Protein AF-A0A812RUF0-F1 (afdb_monomer_lite)

Foldseek 3Di:
DADDLDQDDPVVDQAEDEAEDHDDDPDDDDPPCPPVVLRSLVCLLVNLQSHPAYEYEFEFDQDPPDRDTTGPVLLLQALSSLLSLLSCCLHPHNWYKYHHDPPDIDIDGDPPPDSPDASLRHDDPDNCSLAVCQVVSQVSLLVSLVVCVVVVVLVVNLVSLVCVCVRNPNYPHDRDACSPPDLDPDPDPPVVSVVSRNCRSSVHDDDVDDDPND

Radius of gyration: 19.98 Å; chains: 1; bounding box: 56×39×52 Å

Secondary structure (DSSP, 8-state):
-----PPP-GGG-SSEEEEE-PPPP-----TT-HHHHHHHHHHHHHHHHH-SEEEEE---EE-SSSS-EE-HHHHHHBHHHHHHHHHHHHSS---EEEEEETTEEEEE--TT----S-GGGSB-SSTTHHHHHHHHHHHHHHHHHHHHHHHT-HHHHHHHHHHHHHHTTTSS-PPP--SS-------S-HHHHHHHHHHHHTT--STT---TT-

Organism: Symbiodinium pilosum (NCBI:txid2952)

Structure (mmCIF, N/CA/C/O backbone):
data_AF-A0A812RUF0-F1
#
_entry.id   AF-A0A812RUF0-F1
#
loop_
_atom_site.group_PDB
_atom_site.id
_atom_site.type_symbol
_atom_site.label_atom_id
_atom_site.label_alt_id
_atom_site.label_comp_id
_atom_site.label_asym_id
_atom_site.label_entity_id
_atom_site.label_seq_id
_atom_site.pdbx_PDB_ins_code
_atom_site.Cartn_x
_atom_site.Cartn_y
_atom_site.Cartn_z
_atom_site.occupancy
_atom_site.B_iso_or_equiv
_atom_site.auth_seq_id
_atom_site.auth_comp_id
_atom_site.auth_asym_id
_atom_site.auth_atom_id
_atom_site.pdbx_PDB_model_num
ATOM 1 N N . VAL A 1 1 ? 19.828 -4.039 -19.388 1.00 34.59 1 VAL A N 1
ATOM 2 C CA . VAL A 1 1 ? 20.165 -5.202 -18.532 1.00 34.59 1 VAL A CA 1
ATOM 3 C C . VAL A 1 1 ? 19.010 -6.178 -18.639 1.00 34.59 1 VAL A C 1
ATOM 5 O O . VAL A 1 1 ? 17.878 -5.745 -18.466 1.00 34.59 1 VAL A O 1
ATOM 8 N N . ARG A 1 2 ? 19.277 -7.424 -19.043 1.00 33.88 2 ARG A N 1
ATOM 9 C CA . ARG A 1 2 ? 18.276 -8.499 -19.072 1.00 33.88 2 ARG A CA 1
ATOM 10 C C . ARG A 1 2 ? 17.902 -8.824 -17.637 1.00 33.88 2 ARG A C 1
ATOM 12 O O . ARG A 1 2 ? 18.801 -8.951 -16.810 1.00 33.88 2 ARG A O 1
ATOM 19 N N . GLY A 1 3 ? 16.616 -8.908 -17.354 1.00 40.31 3 GLY A N 1
ATOM 20 C CA . GLY A 1 3 ? 16.160 -9.279 -16.036 1.00 40.31 3 GLY A CA 1
ATOM 21 C C . GLY A 1 3 ? 15.320 -10.549 -16.112 1.00 40.31 3 GLY A C 1
ATOM 22 O O . GLY A 1 3 ? 14.312 -10.569 -16.814 1.00 40.31 3 GLY A O 1
ATOM 23 N N . ASP A 1 4 ? 15.745 -11.572 -15.376 1.00 45.56 4 ASP A N 1
ATOM 24 C CA . ASP A 1 4 ? 14.997 -12.809 -15.174 1.00 45.56 4 ASP A CA 1
ATOM 25 C C . ASP A 1 4 ? 14.142 -12.716 -13.904 1.00 45.56 4 ASP A C 1
ATOM 27 O O . ASP A 1 4 ? 14.562 -12.143 -12.901 1.00 45.56 4 ASP A O 1
ATOM 31 N N . LEU A 1 5 ? 12.954 -13.317 -13.917 1.00 48.06 5 LEU A N 1
ATOM 32 C CA . LEU A 1 5 ? 12.077 -13.405 -12.750 1.00 48.06 5 LEU A CA 1
ATOM 33 C C . LEU A 1 5 ? 12.720 -14.331 -11.697 1.00 48.06 5 LEU A C 1
ATOM 35 O O . LEU A 1 5 ? 12.649 -15.555 -11.801 1.00 48.06 5 LEU A O 1
ATOM 39 N N . VAL A 1 6 ? 13.399 -13.749 -10.701 1.00 52.75 6 VAL A N 1
ATOM 40 C CA . VAL A 1 6 ? 14.140 -14.499 -9.671 1.00 52.75 6 VAL A CA 1
ATOM 41 C C . VAL A 1 6 ? 13.272 -14.728 -8.433 1.00 52.75 6 VAL A C 1
ATOM 43 O O . VAL A 1 6 ? 12.758 -13.782 -7.840 1.00 52.75 6 VAL A O 1
ATOM 46 N N . ILE A 1 7 ? 13.166 -15.986 -8.000 1.00 58.16 7 ILE A N 1
ATOM 47 C CA . ILE A 1 7 ? 12.567 -16.347 -6.709 1.00 58.16 7 ILE A CA 1
ATOM 48 C C . ILE A 1 7 ? 13.513 -15.903 -5.587 1.00 58.16 7 ILE A C 1
ATOM 50 O O . ILE A 1 7 ? 14.707 -16.218 -5.607 1.00 58.16 7 ILE A O 1
ATOM 54 N N . PHE A 1 8 ? 12.979 -15.179 -4.603 1.00 57.53 8 PHE A N 1
ATOM 55 C CA . PHE A 1 8 ? 13.749 -14.769 -3.434 1.00 57.53 8 PHE A CA 1
ATOM 56 C C . PHE A 1 8 ? 14.230 -15.973 -2.616 1.00 57.53 8 PHE A C 1
ATOM 58 O O . PHE A 1 8 ? 13.469 -16.902 -2.349 1.00 57.53 8 PHE A O 1
ATOM 65 N N . ASP A 1 9 ? 15.489 -15.909 -2.188 1.00 61.47 9 ASP A N 1
ATOM 66 C CA . ASP A 1 9 ? 16.158 -16.911 -1.366 1.00 61.47 9 ASP A CA 1
ATOM 67 C C . ASP A 1 9 ? 16.771 -16.216 -0.144 1.00 61.47 9 ASP A C 1
ATOM 69 O O . ASP A 1 9 ? 17.582 -15.295 -0.284 1.00 61.47 9 ASP A O 1
ATOM 73 N N . ILE A 1 10 ? 16.351 -16.647 1.047 1.00 59.03 10 ILE A N 1
ATOM 74 C CA . ILE A 1 10 ? 16.727 -16.046 2.330 1.00 59.03 10 ILE A CA 1
ATOM 75 C C . ILE A 1 10 ? 18.223 -16.202 2.638 1.00 59.03 10 ILE A C 1
ATOM 77 O O . ILE A 1 10 ? 18.783 -15.398 3.386 1.00 59.03 10 ILE A O 1
ATOM 81 N N . ASP A 1 11 ? 18.891 -17.173 2.010 1.00 61.22 11 ASP A N 1
ATOM 82 C CA . ASP A 1 11 ? 20.308 -17.461 2.236 1.00 61.22 11 ASP A CA 1
ATOM 83 C C . ASP A 1 11 ? 21.242 -16.463 1.522 1.00 61.22 11 ASP A C 1
ATOM 85 O O . ASP A 1 11 ? 22.444 -16.420 1.790 1.00 61.22 11 ASP A O 1
ATOM 89 N N . LYS A 1 12 ? 20.706 -15.597 0.646 1.00 56.34 12 LYS A N 1
ATOM 90 C CA . LYS A 1 12 ? 21.488 -14.623 -0.146 1.00 56.34 12 LYS A CA 1
ATOM 91 C C . LYS A 1 12 ? 21.758 -13.289 0.564 1.00 56.34 12 LYS A C 1
ATOM 93 O O . LYS A 1 12 ? 22.399 -12.408 -0.009 1.00 56.34 12 LYS A O 1
ATOM 98 N N . GLY A 1 13 ? 21.337 -13.154 1.823 1.00 53.22 13 GLY A N 1
ATOM 99 C CA . GLY A 1 13 ? 21.545 -11.959 2.641 1.00 53.22 13 GLY A CA 1
ATOM 100 C C . GLY A 1 13 ? 20.466 -10.887 2.443 1.00 53.22 13 GLY A C 1
ATOM 101 O O . GLY A 1 13 ? 19.966 -10.652 1.350 1.00 53.22 13 GLY A O 1
ATOM 102 N N . ASN A 1 14 ? 20.115 -10.199 3.532 1.00 63.28 14 ASN A N 1
ATOM 103 C CA . ASN A 1 14 ? 18.918 -9.347 3.621 1.00 63.28 14 ASN A CA 1
ATOM 104 C C . ASN A 1 14 ? 19.206 -7.839 3.490 1.00 63.28 14 ASN A C 1
ATOM 106 O O . ASN A 1 14 ? 18.400 -7.002 3.895 1.00 63.28 14 ASN A O 1
ATOM 110 N N . ALA A 1 15 ? 20.391 -7.445 3.022 1.00 64.62 15 ALA A N 1
ATOM 111 C CA . ALA A 1 15 ? 20.808 -6.047 3.127 1.00 64.62 15 ALA A CA 1
ATOM 112 C C . ALA A 1 15 ? 20.061 -5.125 2.147 1.00 64.62 15 ALA A C 1
ATOM 114 O O . ALA A 1 15 ? 19.628 -4.044 2.544 1.00 64.62 15 ALA A O 1
ATOM 115 N N . LEU A 1 16 ? 19.898 -5.538 0.889 1.00 73.19 16 LEU A N 1
ATOM 116 C CA . LEU A 1 16 ? 19.449 -4.663 -0.191 1.00 73.19 16 LEU A CA 1
ATOM 117 C C . LEU A 1 16 ? 18.559 -5.420 -1.179 1.00 73.19 16 LEU A C 1
ATOM 119 O O . LEU A 1 16 ? 18.974 -6.442 -1.718 1.00 73.19 16 LEU A O 1
ATOM 123 N N . PHE A 1 17 ? 17.380 -4.869 -1.462 1.00 76.44 17 PHE A N 1
ATOM 124 C CA . PHE A 1 17 ? 16.556 -5.270 -2.599 1.00 76.44 17 PHE A CA 1
ATOM 125 C C . PHE A 1 17 ? 16.441 -4.115 -3.598 1.00 76.44 17 PHE A C 1
ATOM 127 O O . PHE A 1 17 ? 16.197 -2.974 -3.196 1.00 76.44 17 PHE A O 1
ATOM 134 N N . VAL A 1 18 ? 16.598 -4.419 -4.891 1.00 76.25 18 VAL A N 1
ATOM 135 C CA . VAL A 1 18 ? 16.500 -3.444 -5.985 1.00 76.25 18 VAL A CA 1
ATOM 136 C C . VAL A 1 18 ? 15.312 -3.786 -6.884 1.00 76.25 18 VAL A C 1
ATOM 138 O O . VAL A 1 18 ? 15.406 -4.662 -7.747 1.00 76.25 18 VAL A O 1
ATOM 141 N N . SER A 1 19 ? 14.207 -3.061 -6.708 1.00 75.81 19 SER A N 1
ATOM 142 C CA . SER A 1 19 ? 13.078 -3.094 -7.638 1.00 75.81 19 SER A CA 1
ATOM 143 C C . SER A 1 19 ? 13.463 -2.372 -8.926 1.00 75.81 19 SER A C 1
ATOM 145 O O . SER A 1 19 ? 14.012 -1.268 -8.894 1.00 75.81 19 SER A O 1
ATOM 147 N N . HIS A 1 20 ? 13.187 -2.995 -10.065 1.00 72.50 20 HIS A N 1
ATOM 148 C CA . HIS A 1 20 ? 13.468 -2.439 -11.380 1.00 72.50 20 HIS A CA 1
ATOM 149 C C . HIS A 1 20 ? 12.377 -2.831 -12.375 1.00 72.50 20 HIS A C 1
ATOM 151 O O . HIS A 1 20 ? 11.658 -3.818 -12.208 1.00 72.50 20 HIS A O 1
ATOM 157 N N . GLN A 1 21 ? 12.239 -2.037 -13.435 1.00 62.25 21 GLN A N 1
ATOM 158 C CA . GLN A 1 21 ? 11.310 -2.341 -14.512 1.00 62.25 21 GLN A CA 1
ATOM 159 C C . GLN A 1 21 ? 11.904 -3.423 -15.426 1.00 62.25 21 GLN A C 1
ATOM 161 O O . GLN A 1 21 ? 12.827 -3.165 -16.193 1.00 62.25 21 GLN A O 1
ATOM 166 N N . TRP A 1 22 ? 11.352 -4.636 -15.355 1.00 60.81 22 TRP A N 1
ATOM 167 C CA . TRP A 1 22 ? 11.656 -5.717 -16.297 1.00 60.81 22 TRP A CA 1
ATOM 168 C C . TRP A 1 22 ? 11.246 -5.320 -17.722 1.00 60.81 22 TRP A C 1
ATOM 170 O O . TRP A 1 22 ? 10.084 -4.960 -17.933 1.00 60.81 22 TRP A O 1
ATOM 180 N N . MET A 1 23 ? 12.185 -5.389 -18.669 1.00 51.12 23 MET A N 1
ATOM 181 C CA . MET A 1 23 ? 11.927 -5.270 -20.108 1.00 51.12 23 MET A CA 1
ATOM 182 C C . MET A 1 23 ? 11.536 -6.650 -20.641 1.00 51.12 23 MET A C 1
ATOM 184 O O . MET A 1 23 ? 12.254 -7.618 -20.396 1.00 51.12 23 MET A O 1
ATOM 188 N N . HIS A 1 24 ? 10.411 -6.761 -21.347 1.00 49.53 24 HIS A N 1
ATOM 189 C CA . HIS A 1 24 ? 10.058 -8.013 -22.012 1.00 49.53 24 HIS A CA 1
ATOM 190 C C . HIS A 1 24 ? 10.995 -8.241 -23.207 1.00 49.53 24 HIS A C 1
ATOM 192 O O . HIS A 1 24 ? 10.968 -7.471 -24.161 1.00 49.53 24 HIS A O 1
ATOM 198 N N . ASP A 1 25 ? 11.763 -9.332 -23.196 1.00 39.84 25 ASP A N 1
ATOM 199 C CA . ASP A 1 25 ? 12.187 -9.968 -24.444 1.00 39.84 25 ASP A CA 1
ATOM 200 C C . ASP A 1 25 ? 11.025 -10.865 -24.891 1.00 39.84 25 ASP A C 1
ATOM 202 O O . ASP A 1 25 ? 10.651 -11.804 -24.190 1.00 39.84 25 ASP A O 1
ATOM 206 N N . ALA A 1 26 ? 10.452 -10.597 -26.065 1.00 36.91 26 ALA A N 1
ATOM 207 C CA . ALA A 1 26 ? 9.438 -11.435 -26.712 1.00 36.91 26 ALA A CA 1
ATOM 208 C C . ALA A 1 26 ? 10.029 -12.765 -27.233 1.00 36.91 26 ALA A C 1
ATOM 210 O O . ALA A 1 26 ? 9.864 -13.129 -28.397 1.00 36.91 26 ALA A O 1
ATOM 211 N N . ARG A 1 27 ? 10.764 -13.495 -26.389 1.00 39.34 27 ARG A N 1
ATOM 212 C CA . ARG A 1 27 ? 11.249 -14.846 -26.677 1.00 39.34 27 ARG A CA 1
ATOM 213 C C . ARG A 1 27 ? 10.649 -15.814 -25.674 1.00 39.34 27 ARG A C 1
ATOM 215 O O . ARG A 1 27 ? 11.185 -16.000 -24.592 1.00 39.34 27 ARG A O 1
ATOM 222 N N . THR A 1 28 ? 9.520 -16.386 -26.093 1.00 41.47 28 THR A N 1
ATOM 223 C CA . THR A 1 28 ? 9.115 -17.781 -25.855 1.00 41.47 28 THR A CA 1
ATOM 224 C C . THR A 1 28 ? 9.681 -18.390 -24.573 1.00 41.47 28 THR A C 1
ATOM 226 O O . THR A 1 28 ? 10.651 -19.148 -24.621 1.00 41.47 28 THR A O 1
ATOM 229 N N . MET A 1 29 ? 9.066 -18.074 -23.436 1.00 43.38 29 MET A N 1
ATOM 230 C CA . MET A 1 29 ? 9.002 -19.058 -22.366 1.00 43.38 29 MET A CA 1
ATOM 231 C C . MET A 1 29 ? 7.740 -19.872 -22.601 1.00 43.38 29 MET A C 1
ATOM 233 O O . MET A 1 29 ? 6.651 -19.326 -22.761 1.00 43.38 29 MET A O 1
ATOM 237 N N . ASP A 1 30 ? 7.970 -21.165 -22.776 1.00 44.09 30 ASP A N 1
ATOM 238 C CA . ASP A 1 30 ? 6.978 -22.201 -23.000 1.00 44.09 30 ASP A CA 1
ATOM 239 C C . ASP A 1 30 ? 5.869 -22.116 -21.938 1.00 44.09 30 ASP A C 1
ATOM 241 O O . ASP A 1 30 ? 6.147 -21.819 -20.774 1.00 44.09 30 ASP A O 1
ATOM 245 N N . ASP A 1 31 ? 4.630 -22.392 -22.337 1.00 45.09 31 ASP A N 1
ATOM 246 C CA . ASP A 1 31 ? 3.357 -22.187 -21.614 1.00 45.09 31 ASP A CA 1
ATOM 247 C C . ASP A 1 31 ? 3.181 -23.120 -20.381 1.00 45.09 31 ASP A C 1
ATOM 249 O O . ASP A 1 31 ? 2.080 -23.484 -19.977 1.00 45.09 31 ASP A O 1
ATOM 253 N N . SER A 1 32 ? 4.294 -23.548 -19.776 1.00 47.25 32 SER A N 1
ATOM 254 C CA . SER A 1 32 ? 4.381 -24.407 -18.587 1.00 47.25 32 SER A CA 1
ATOM 255 C C . SER A 1 32 ? 4.497 -23.632 -17.261 1.00 47.25 32 SER A C 1
ATOM 257 O O . SER A 1 32 ? 4.452 -24.234 -16.186 1.00 47.25 32 SER A O 1
ATOM 259 N N . ASP A 1 33 ? 4.617 -22.300 -17.311 1.00 56.88 33 ASP A N 1
ATOM 260 C CA . ASP A 1 33 ? 5.251 -21.518 -16.238 1.00 56.88 33 ASP A CA 1
ATOM 261 C C . ASP A 1 33 ? 4.310 -20.684 -15.342 1.00 56.88 33 ASP A C 1
ATOM 263 O O . ASP A 1 33 ? 4.742 -19.808 -14.589 1.00 56.88 33 ASP A O 1
ATOM 267 N N . GLY A 1 34 ? 3.003 -20.975 -15.345 1.00 61.12 34 GLY A N 1
ATOM 268 C CA . GLY A 1 34 ? 2.055 -20.320 -14.427 1.00 61.12 34 GLY A CA 1
ATOM 269 C C . GLY A 1 34 ? 2.457 -20.479 -12.950 1.00 61.12 34 GLY A C 1
ATOM 270 O O . GLY A 1 34 ? 2.305 -19.561 -12.146 1.00 61.12 34 GLY A O 1
ATOM 271 N N . THR A 1 35 ? 3.072 -21.616 -12.607 1.00 69.62 35 THR A N 1
ATOM 272 C CA . THR A 1 35 ? 3.530 -21.907 -11.240 1.00 69.62 35 THR A CA 1
ATOM 273 C C . THR A 1 35 ? 4.730 -21.068 -10.790 1.00 69.62 35 THR A C 1
ATOM 275 O O . THR A 1 35 ? 4.819 -20.738 -9.605 1.00 69.62 35 THR A O 1
ATOM 278 N N . GLN A 1 36 ? 5.650 -20.692 -11.686 1.00 73.56 36 GLN A N 1
ATOM 279 C CA . GLN A 1 36 ? 6.793 -19.845 -11.329 1.00 73.56 36 GLN A CA 1
ATOM 280 C C . GLN A 1 36 ? 6.362 -18.391 -11.171 1.00 73.56 36 GLN A C 1
ATOM 282 O O . GLN A 1 36 ? 6.756 -17.747 -10.199 1.00 73.56 36 GLN A O 1
ATOM 287 N N . GLN A 1 37 ? 5.500 -17.890 -12.059 1.00 75.56 37 GLN A N 1
ATOM 288 C CA . GLN A 1 37 ? 4.923 -16.554 -11.921 1.00 75.56 37 GLN A CA 1
ATOM 289 C C . GLN A 1 37 ? 4.152 -16.415 -10.601 1.00 75.56 37 GLN A C 1
ATOM 291 O O . GLN A 1 37 ? 4.374 -15.455 -9.859 1.00 75.56 37 GLN A O 1
ATOM 296 N N . ASP A 1 38 ? 3.333 -17.408 -10.247 1.00 79.62 38 ASP A N 1
ATOM 297 C CA . ASP A 1 38 ? 2.616 -17.449 -8.968 1.00 79.62 38 ASP A CA 1
ATOM 298 C C . ASP A 1 38 ? 3.567 -17.438 -7.771 1.00 79.62 38 ASP A C 1
ATOM 300 O O . ASP A 1 38 ? 3.371 -16.679 -6.817 1.00 79.62 38 ASP A O 1
ATOM 304 N N . ARG A 1 39 ? 4.640 -18.235 -7.831 1.00 80.38 39 ARG A N 1
ATOM 305 C CA . ARG A 1 39 ? 5.681 -18.244 -6.797 1.00 80.38 39 ARG A CA 1
ATOM 306 C C . ARG A 1 39 ? 6.312 -16.871 -6.638 1.00 80.38 39 ARG A C 1
ATOM 308 O O . ARG A 1 39 ? 6.420 -16.385 -5.514 1.00 80.38 39 ARG A O 1
ATOM 315 N N . CYS A 1 40 ? 6.657 -16.213 -7.734 1.00 81.38 40 CYS A N 1
ATOM 316 C CA . CYS A 1 40 ? 7.264 -14.895 -7.681 1.00 81.38 40 CYS A CA 1
ATOM 317 C C . CYS A 1 40 ? 6.311 -13.838 -7.113 1.00 81.38 40 CYS A C 1
ATOM 319 O O . CYS A 1 40 ? 6.713 -13.093 -6.219 1.00 81.38 40 CYS A O 1
ATOM 321 N N . ILE A 1 41 ? 5.038 -13.837 -7.523 1.00 83.81 41 ILE A N 1
ATOM 322 C CA . ILE A 1 41 ? 3.999 -12.959 -6.958 1.00 83.81 41 ILE A CA 1
ATOM 323 C C . ILE A 1 41 ? 3.836 -13.201 -5.453 1.00 83.81 41 ILE A C 1
ATOM 325 O O . ILE A 1 41 ? 3.834 -12.258 -4.661 1.00 83.81 41 ILE A O 1
ATOM 329 N N . SER A 1 42 ? 3.748 -14.465 -5.038 1.00 84.62 42 SER A N 1
ATOM 330 C CA . SER A 1 42 ? 3.603 -14.828 -3.624 1.00 84.62 42 SER A CA 1
ATOM 331 C C . SER A 1 42 ? 4.840 -14.489 -2.782 1.00 84.62 42 SER A C 1
ATOM 333 O O . SER A 1 42 ? 4.725 -14.299 -1.573 1.00 84.62 42 SER A O 1
ATOM 335 N N . SER A 1 43 ? 6.013 -14.363 -3.412 1.00 87.44 43 SER A N 1
ATOM 336 C CA . SER A 1 43 ? 7.271 -14.019 -2.744 1.00 87.44 43 SER A CA 1
ATOM 337 C C . SER A 1 43 ? 7.470 -12.517 -2.518 1.00 87.44 43 SER A C 1
ATOM 339 O O . SER A 1 43 ? 8.337 -12.157 -1.720 1.00 87.44 43 SER A O 1
ATOM 341 N N . ILE A 1 44 ? 6.656 -11.648 -3.147 1.00 89.81 44 ILE A N 1
ATOM 342 C CA . ILE A 1 44 ? 6.765 -10.180 -3.023 1.00 89.81 44 ILE A CA 1
ATOM 343 C C . ILE A 1 44 ? 6.829 -9.724 -1.560 1.00 89.81 44 ILE A C 1
ATOM 345 O O . ILE A 1 44 ? 7.772 -9.015 -1.199 1.00 89.81 44 ILE A O 1
ATOM 349 N N . PRO A 1 45 ? 5.904 -10.147 -0.675 1.00 90.75 45 PRO A N 1
ATOM 350 C CA . PRO A 1 45 ? 5.969 -9.755 0.725 1.00 90.75 45 PRO A CA 1
ATOM 351 C C . PRO A 1 45 ? 7.273 -10.167 1.408 1.00 90.75 45 PRO A C 1
ATOM 353 O O . PRO A 1 45 ? 7.844 -9.386 2.163 1.00 90.75 45 PRO A O 1
ATOM 356 N N . ALA A 1 46 ? 7.758 -11.379 1.124 1.00 88.06 46 ALA A N 1
ATOM 357 C CA . ALA A 1 46 ? 8.910 -11.947 1.807 1.00 88.06 46 ALA A CA 1
ATOM 358 C C . ALA A 1 46 ? 10.170 -11.109 1.575 1.00 88.06 46 ALA A C 1
ATOM 360 O O . ALA A 1 46 ? 10.809 -10.712 2.543 1.00 88.06 46 ALA A O 1
ATOM 361 N N . TYR A 1 47 ? 10.509 -10.784 0.325 1.00 86.19 47 TYR A N 1
ATOM 362 C CA . TYR A 1 47 ? 11.757 -10.066 0.049 1.00 86.19 47 TYR A CA 1
ATOM 363 C C . TYR A 1 47 ? 11.702 -8.574 0.383 1.00 86.19 47 TYR A C 1
ATOM 365 O O . TYR A 1 47 ? 12.722 -7.987 0.745 1.00 86.19 47 TYR A O 1
ATOM 373 N N . VAL A 1 48 ? 10.533 -7.934 0.271 1.00 89.75 48 VAL A N 1
ATOM 374 C CA . VAL A 1 48 ? 10.408 -6.506 0.602 1.00 89.75 48 VAL A CA 1
ATOM 375 C C . VAL A 1 48 ? 10.435 -6.288 2.114 1.00 89.75 48 VAL A C 1
ATOM 377 O O . VAL A 1 48 ? 11.007 -5.303 2.584 1.00 89.75 48 VAL A O 1
ATOM 380 N N . GLU A 1 49 ? 9.828 -7.186 2.892 1.00 87.31 49 GLU A N 1
ATOM 381 C CA . GLU A 1 49 ? 9.813 -7.061 4.351 1.00 87.31 49 GLU A CA 1
ATOM 382 C C . GLU A 1 49 ? 11.139 -7.457 5.000 1.00 87.31 49 GLU A C 1
ATOM 384 O O . GLU A 1 49 ? 11.495 -6.890 6.035 1.00 87.31 49 GLU A O 1
ATOM 389 N N . THR A 1 50 ? 11.870 -8.422 4.432 1.00 85.88 50 THR A N 1
ATOM 390 C CA . THR A 1 50 ? 13.160 -8.844 4.995 1.00 85.88 50 THR A CA 1
ATOM 391 C C . THR A 1 50 ? 14.285 -7.882 4.650 1.00 85.88 50 THR A C 1
ATOM 393 O O . THR A 1 50 ? 15.262 -7.814 5.400 1.00 85.88 50 THR A O 1
ATOM 396 N N . CYS A 1 51 ? 14.177 -7.127 3.551 1.00 86.38 51 CYS A N 1
ATOM 397 C CA . CYS A 1 51 ? 15.255 -6.246 3.138 1.00 86.38 51 CYS A CA 1
ATOM 398 C C . CYS A 1 51 ? 15.423 -5.055 4.094 1.00 86.38 51 CYS A C 1
ATOM 400 O O . CYS A 1 51 ? 14.473 -4.370 4.491 1.00 86.38 51 CYS A O 1
ATOM 402 N N . ARG A 1 52 ? 16.674 -4.756 4.453 1.00 86.19 52 ARG A N 1
ATOM 403 C CA . ARG A 1 52 ? 16.990 -3.560 5.244 1.00 86.19 52 ARG A CA 1
ATOM 404 C C . ARG A 1 52 ? 16.757 -2.297 4.418 1.00 86.19 52 ARG A C 1
ATOM 406 O O . ARG A 1 52 ? 16.101 -1.365 4.889 1.00 86.19 52 ARG A O 1
ATOM 413 N N . PHE A 1 53 ? 17.253 -2.294 3.184 1.00 86.75 53 PHE A N 1
ATOM 414 C CA . PHE A 1 53 ? 17.069 -1.216 2.221 1.00 86.75 53 PHE A CA 1
ATOM 415 C C . PHE A 1 53 ? 16.231 -1.701 1.036 1.00 86.75 53 PHE A C 1
ATOM 417 O O . PHE A 1 53 ? 16.633 -2.620 0.322 1.00 86.75 53 PHE A O 1
ATOM 424 N N . PHE A 1 54 ? 15.089 -1.048 0.818 1.00 90.81 54 PHE A N 1
ATOM 425 C CA . PHE A 1 54 ? 14.311 -1.169 -0.413 1.00 90.81 54 PHE A CA 1
ATOM 426 C C . PHE A 1 54 ? 14.699 -0.016 -1.337 1.00 90.81 54 PHE A C 1
ATOM 428 O O . PHE A 1 54 ? 14.600 1.150 -0.944 1.00 90.81 54 PHE A O 1
ATOM 435 N N . VAL A 1 55 ? 15.168 -0.336 -2.540 1.00 90.44 55 VAL A N 1
ATOM 436 C CA . VAL A 1 55 ? 15.583 0.649 -3.541 1.00 90.44 55 VAL A CA 1
ATOM 437 C C . VAL A 1 55 ? 14.790 0.420 -4.817 1.00 90.44 55 VAL A C 1
ATOM 439 O O . VAL A 1 55 ? 14.830 -0.671 -5.374 1.00 90.44 55 VAL A O 1
ATOM 442 N N . ALA A 1 56 ? 14.095 1.441 -5.309 1.00 90.00 56 ALA A N 1
ATOM 443 C CA . ALA A 1 56 ? 13.528 1.425 -6.649 1.00 90.00 56 ALA A CA 1
ATOM 444 C C . ALA A 1 56 ? 14.509 2.109 -7.603 1.00 90.00 56 ALA A C 1
ATOM 446 O O . ALA A 1 56 ? 14.719 3.323 -7.540 1.00 90.00 56 ALA A O 1
ATOM 447 N N . LEU A 1 57 ? 15.122 1.330 -8.488 1.00 89.19 57 LEU A N 1
ATOM 448 C CA . LEU A 1 57 ? 16.026 1.831 -9.513 1.00 89.19 57 LEU A CA 1
ATOM 449 C C . LEU A 1 57 ? 15.217 2.144 -10.772 1.00 89.19 57 LEU A C 1
ATOM 451 O O . LEU A 1 57 ? 14.887 1.254 -11.556 1.00 89.19 57 LEU A O 1
ATOM 455 N N . CYS A 1 58 ? 14.899 3.424 -10.950 1.00 87.75 58 CYS A N 1
ATOM 456 C CA . CYS A 1 58 ? 14.011 3.912 -12.002 1.00 87.75 58 CYS A CA 1
ATOM 457 C C . CYS A 1 58 ? 14.650 5.031 -12.847 1.00 87.75 58 CYS A C 1
ATOM 459 O O . CYS A 1 58 ? 14.069 6.119 -12.952 1.00 87.75 58 CYS A O 1
ATOM 461 N N . PRO A 1 59 ? 15.842 4.811 -13.434 1.00 84.56 59 PRO A N 1
ATOM 462 C CA . PRO A 1 59 ? 16.446 5.785 -14.326 1.00 84.56 59 PRO A CA 1
ATOM 463 C C . PRO A 1 59 ? 15.581 6.047 -15.560 1.00 84.56 59 PRO A C 1
ATOM 465 O O . PRO A 1 59 ? 14.891 5.147 -16.037 1.00 84.56 59 PRO A O 1
ATOM 468 N N . ALA A 1 60 ? 15.655 7.273 -16.086 1.00 86.50 60 ALA A N 1
ATOM 469 C CA . ALA A 1 60 ? 15.095 7.597 -17.392 1.00 86.50 60 ALA A CA 1
ATOM 470 C C . ALA A 1 60 ? 15.902 6.879 -18.490 1.00 86.50 60 ALA A C 1
ATOM 472 O O . ALA A 1 60 ? 17.049 7.251 -18.740 1.00 86.50 60 ALA A O 1
ATOM 473 N N . ILE A 1 61 ? 15.345 5.825 -19.090 1.00 85.56 61 ILE A N 1
ATOM 474 C CA . ILE A 1 61 ? 16.010 5.015 -20.121 1.00 85.56 61 ILE A CA 1
ATOM 475 C C . ILE A 1 61 ? 15.047 4.790 -21.284 1.00 85.56 61 ILE A C 1
ATOM 477 O O . ILE A 1 61 ? 13.925 4.330 -21.078 1.00 85.56 61 ILE A O 1
ATOM 481 N N . ASP A 1 62 ? 15.504 5.056 -22.505 1.00 85.81 62 ASP A N 1
ATOM 482 C CA . ASP A 1 62 ? 14.756 4.724 -23.716 1.00 85.81 62 ASP A CA 1
ATOM 483 C C . ASP A 1 62 ? 14.676 3.209 -23.899 1.00 85.81 62 ASP A C 1
ATOM 485 O O . ASP A 1 62 ? 15.672 2.487 -23.772 1.00 85.81 62 ASP A O 1
ATOM 489 N N . SER A 1 63 ? 13.482 2.708 -24.202 1.00 80.44 63 SER A N 1
ATOM 490 C CA . SER A 1 63 ? 13.328 1.306 -24.550 1.00 80.44 63 SER A CA 1
ATOM 491 C C . SER A 1 63 ? 14.003 1.039 -25.902 1.00 80.44 63 SER A C 1
ATOM 493 O O . SER A 1 63 ? 13.722 1.728 -26.881 1.00 80.44 63 SER A O 1
ATOM 495 N N . PRO A 1 64 ? 14.884 0.029 -26.005 1.00 75.81 64 PRO A N 1
ATOM 496 C CA . PRO A 1 64 ? 15.536 -0.302 -27.270 1.00 75.81 64 PRO A CA 1
ATOM 497 C C . PRO A 1 64 ? 14.573 -0.928 -28.292 1.00 75.81 64 PRO A C 1
ATOM 499 O O . PRO A 1 64 ? 14.911 -1.030 -29.469 1.00 75.81 64 PRO A O 1
ATOM 502 N N . THR A 1 65 ? 13.401 -1.390 -27.846 1.00 75.31 65 THR A N 1
ATOM 503 C CA . THR A 1 65 ? 12.428 -2.145 -28.652 1.00 75.31 65 THR A CA 1
ATOM 504 C C . THR A 1 65 ? 11.055 -1.488 -28.724 1.00 75.31 65 THR A C 1
ATOM 506 O O . THR A 1 65 ? 10.267 -1.826 -29.603 1.00 75.31 65 THR A O 1
ATOM 509 N N . GLU A 1 66 ? 10.745 -0.574 -27.807 1.00 74.38 66 GLU A N 1
ATOM 510 C CA . GLU A 1 66 ? 9.475 0.148 -27.763 1.00 74.38 66 GLU A CA 1
ATOM 511 C C . GLU A 1 66 ? 9.742 1.646 -27.917 1.00 74.38 66 GLU A C 1
ATOM 513 O O . GLU A 1 66 ? 10.731 2.152 -27.403 1.00 74.38 66 GLU A O 1
ATOM 518 N N . ASP A 1 67 ? 8.837 2.383 -28.556 1.00 80.19 67 ASP A N 1
ATOM 519 C CA . ASP A 1 67 ? 8.893 3.852 -28.587 1.00 80.19 67 ASP A CA 1
ATOM 520 C C . ASP A 1 67 ? 8.387 4.434 -27.251 1.00 80.19 67 ASP A C 1
ATOM 522 O O . ASP A 1 67 ? 7.343 5.082 -27.162 1.00 80.19 67 ASP A O 1
ATOM 526 N N . LYS A 1 68 ? 9.059 4.062 -26.154 1.00 82.38 68 LYS A N 1
ATOM 527 C CA . LYS A 1 68 ? 8.698 4.420 -24.778 1.00 82.38 68 LYS A CA 1
ATOM 528 C C . LYS A 1 68 ? 9.934 4.717 -23.943 1.00 82.38 68 LYS A C 1
ATOM 530 O O . LYS A 1 68 ? 10.952 4.041 -24.055 1.00 82.38 68 LYS A O 1
ATOM 535 N N . VAL A 1 69 ? 9.784 5.662 -23.018 1.00 85.62 69 VAL A N 1
ATOM 536 C CA . VAL A 1 69 ? 10.801 6.011 -22.019 1.00 85.62 69 VAL A CA 1
ATOM 537 C C . VAL A 1 69 ? 10.437 5.375 -20.682 1.00 85.62 69 VAL A C 1
ATOM 539 O O . VAL A 1 69 ? 9.404 5.703 -20.091 1.00 85.62 69 VAL A O 1
ATOM 542 N N . PHE A 1 70 ? 11.291 4.488 -20.182 1.00 84.31 70 PHE A N 1
ATOM 543 C CA . PHE A 1 70 ? 11.195 3.975 -18.821 1.00 84.31 70 PHE A CA 1
ATOM 544 C C . PHE A 1 70 ? 11.642 5.045 -17.832 1.00 84.31 70 PHE A C 1
ATOM 546 O O . PHE A 1 70 ? 12.622 5.733 -18.072 1.00 84.31 70 PHE A O 1
ATOM 553 N N . SER A 1 71 ? 10.912 5.224 -16.737 1.00 86.88 71 SER A N 1
ATOM 554 C CA . SER A 1 71 ? 11.158 6.242 -15.715 1.00 86.88 71 SER A CA 1
ATOM 555 C C . SER A 1 71 ? 10.504 5.844 -14.389 1.00 86.88 71 SER A C 1
ATOM 557 O O . SER A 1 71 ? 9.754 4.869 -14.316 1.00 86.88 71 SER A O 1
ATOM 559 N N . ALA A 1 72 ? 10.701 6.648 -13.340 1.00 87.38 72 ALA A N 1
ATOM 560 C CA . ALA A 1 72 ? 9.952 6.511 -12.086 1.00 87.38 72 ALA A CA 1
ATOM 561 C C . ALA A 1 72 ? 8.428 6.448 -12.304 1.00 87.38 72 ALA A C 1
ATOM 563 O O . ALA A 1 72 ? 7.744 5.700 -11.609 1.00 87.38 72 ALA A O 1
ATOM 564 N N . ARG A 1 73 ? 7.908 7.170 -13.308 1.00 87.31 73 ARG A N 1
ATOM 565 C CA . ARG A 1 73 ? 6.485 7.156 -13.665 1.00 87.31 73 ARG A CA 1
ATOM 566 C C . ARG A 1 73 ? 6.047 5.812 -14.245 1.00 87.31 73 ARG A C 1
ATOM 568 O O . ARG A 1 73 ? 5.032 5.272 -13.823 1.00 87.31 73 ARG A O 1
ATOM 575 N N . THR A 1 74 ? 6.783 5.259 -15.207 1.00 87.12 74 THR A N 1
ATOM 576 C CA . THR A 1 74 ? 6.400 3.969 -15.811 1.00 87.12 74 THR A CA 1
ATOM 577 C C . THR A 1 74 ? 6.551 2.823 -14.820 1.00 87.12 74 THR A C 1
ATOM 579 O O . THR A 1 74 ? 5.733 1.909 -14.825 1.00 87.12 74 THR A O 1
ATOM 582 N N . TRP A 1 75 ? 7.542 2.892 -13.927 1.00 89.56 75 TRP A N 1
ATOM 583 C CA . TRP A 1 75 ? 7.668 1.963 -12.808 1.00 89.56 75 TRP A CA 1
ATOM 584 C C . TRP A 1 75 ? 6.462 2.058 -11.865 1.00 89.56 75 TRP A C 1
ATOM 586 O O . TRP A 1 75 ? 5.825 1.043 -11.581 1.00 89.56 75 TRP A O 1
ATOM 596 N N . SER A 1 76 ? 6.073 3.271 -11.447 1.00 88.62 76 SER A N 1
ATOM 597 C CA . SER A 1 76 ? 4.961 3.468 -10.508 1.00 88.62 76 SER A CA 1
ATOM 598 C C . SER A 1 76 ? 3.593 3.114 -11.096 1.00 88.62 76 SER A C 1
ATOM 600 O O . SER A 1 76 ? 2.635 2.939 -10.346 1.00 88.62 76 SER A O 1
ATOM 602 N N . CYS A 1 77 ? 3.462 2.983 -12.417 1.00 89.00 77 CYS A N 1
ATOM 603 C CA . CYS A 1 77 ? 2.242 2.514 -13.077 1.00 89.00 77 CYS A CA 1
ATOM 604 C C . CYS A 1 77 ? 2.053 0.991 -12.999 1.00 89.00 77 CYS A C 1
ATOM 606 O O . CYS A 1 77 ? 0.915 0.533 -13.049 1.00 89.00 77 CYS A O 1
ATOM 608 N N . ARG A 1 78 ? 3.111 0.191 -12.820 1.00 89.19 78 ARG A N 1
ATOM 609 C CA . ARG A 1 78 ? 3.009 -1.280 -12.858 1.00 89.19 78 ARG A CA 1
ATOM 610 C C . ARG A 1 78 ? 2.399 -1.858 -11.585 1.00 89.19 78 ARG A C 1
ATOM 612 O O . ARG A 1 78 ? 2.826 -1.530 -10.480 1.00 89.19 78 ARG A O 1
ATOM 619 N N . GLY A 1 79 ? 1.471 -2.800 -11.736 1.00 90.81 79 GLY A N 1
ATOM 620 C CA . GLY A 1 79 ? 0.780 -3.450 -10.619 1.00 90.81 79 GLY A CA 1
ATOM 621 C C . GLY A 1 79 ? 1.717 -4.117 -9.609 1.00 90.81 79 GLY A C 1
ATOM 622 O O . GLY A 1 79 ? 1.578 -3.902 -8.407 1.00 90.81 79 GLY A O 1
ATOM 623 N N . TRP A 1 80 ? 2.726 -4.857 -10.077 1.00 89.56 80 TRP A N 1
ATOM 624 C CA . TRP A 1 80 ? 3.700 -5.501 -9.185 1.00 89.56 80 TRP A CA 1
ATOM 625 C C . TRP A 1 80 ? 4.595 -4.490 -8.456 1.00 89.56 80 TRP A C 1
ATOM 627 O O . TRP A 1 80 ? 4.829 -4.641 -7.264 1.00 89.56 80 TRP A O 1
ATOM 637 N N . CYS A 1 81 ? 5.024 -3.415 -9.121 1.00 90.50 81 CYS A N 1
ATOM 638 C CA . CYS A 1 81 ? 5.831 -2.364 -8.492 1.00 90.50 81 CYS A CA 1
ATOM 639 C C . CYS A 1 81 ? 5.030 -1.591 -7.435 1.00 90.50 81 CYS A C 1
ATOM 641 O O . CYS A 1 81 ? 5.533 -1.272 -6.356 1.00 90.50 81 CYS A O 1
ATOM 643 N N . ARG A 1 82 ? 3.737 -1.357 -7.696 1.00 92.31 82 ARG A N 1
ATOM 644 C CA . ARG A 1 82 ? 2.807 -0.826 -6.691 1.00 92.31 82 ARG A CA 1
ATOM 645 C C . ARG A 1 82 ? 2.668 -1.770 -5.502 1.00 92.31 82 ARG A C 1
ATOM 647 O O . ARG A 1 82 ? 2.599 -1.286 -4.376 1.00 92.31 82 ARG A O 1
ATOM 654 N N . MET A 1 83 ? 2.647 -3.083 -5.737 1.00 92.88 83 MET A N 1
ATOM 655 C CA . MET A 1 83 ? 2.617 -4.077 -4.666 1.00 92.88 83 MET A CA 1
ATOM 656 C C . MET A 1 83 ? 3.890 -4.043 -3.822 1.00 92.88 83 MET A C 1
ATOM 658 O O . MET A 1 83 ? 3.791 -3.984 -2.602 1.00 92.88 83 MET A O 1
ATOM 662 N N . GLU A 1 84 ? 5.072 -4.028 -4.441 1.00 92.19 84 GLU A N 1
ATOM 663 C CA . GLU A 1 84 ? 6.347 -3.916 -3.722 1.00 92.19 84 GLU A CA 1
ATOM 664 C C . GLU A 1 84 ? 6.378 -2.660 -2.839 1.00 92.19 84 GLU A C 1
ATOM 666 O O . GLU A 1 84 ? 6.677 -2.735 -1.646 1.00 92.19 84 GLU A O 1
ATOM 671 N N . ARG A 1 85 ? 5.980 -1.507 -3.393 1.00 90.12 85 ARG A N 1
ATOM 672 C CA . ARG A 1 85 ? 5.867 -0.256 -2.633 1.00 90.12 85 ARG A CA 1
ATOM 673 C C . ARG A 1 85 ? 4.872 -0.383 -1.475 1.00 90.12 85 ARG A C 1
ATOM 675 O O . ARG A 1 85 ? 5.206 -0.022 -0.350 1.00 90.12 85 ARG A O 1
ATOM 682 N N . ALA A 1 86 ? 3.678 -0.920 -1.732 1.00 91.50 86 ALA A N 1
ATOM 683 C CA . ALA A 1 86 ? 2.646 -1.090 -0.712 1.00 91.50 86 ALA A CA 1
ATOM 684 C C . ALA A 1 86 ? 3.110 -2.014 0.422 1.00 91.50 86 ALA A C 1
ATOM 686 O O . ALA A 1 86 ? 2.866 -1.718 1.589 1.00 91.50 86 ALA A O 1
ATOM 687 N N . VAL A 1 87 ? 3.819 -3.104 0.107 1.00 92.31 87 VAL A N 1
ATOM 688 C CA . VAL A 1 87 ? 4.427 -3.973 1.123 1.00 92.31 87 VAL A CA 1
ATOM 689 C C . VAL A 1 87 ? 5.400 -3.177 1.982 1.00 92.31 87 VAL A C 1
ATOM 691 O O . VAL A 1 87 ? 5.330 -3.266 3.207 1.00 92.31 87 VAL A O 1
ATOM 694 N N . ARG A 1 88 ? 6.283 -2.382 1.366 1.00 90.88 88 ARG A N 1
ATOM 695 C CA . ARG A 1 88 ? 7.273 -1.601 2.110 1.00 90.88 88 ARG A CA 1
ATOM 696 C C . ARG A 1 88 ? 6.599 -0.621 3.064 1.00 90.88 88 ARG A C 1
ATOM 698 O O . ARG A 1 88 ? 6.889 -0.653 4.257 1.00 90.88 88 ARG A O 1
ATOM 705 N N . GLU A 1 89 ? 5.652 0.168 2.565 1.00 88.38 89 GLU A N 1
ATOM 706 C CA . GLU A 1 89 ? 4.884 1.158 3.336 1.00 88.38 89 GLU A CA 1
ATOM 707 C C . GLU A 1 89 ? 4.069 0.526 4.482 1.00 88.38 89 GLU A C 1
ATOM 709 O O . GLU A 1 89 ? 3.910 1.116 5.553 1.00 88.38 89 GLU A O 1
ATOM 714 N N . LEU A 1 90 ? 3.565 -0.696 4.286 1.00 89.75 90 LEU A N 1
ATOM 715 C CA . LEU A 1 90 ? 2.815 -1.444 5.301 1.00 89.75 90 LEU A CA 1
ATOM 716 C C . LEU A 1 90 ? 3.708 -2.261 6.244 1.00 89.75 90 LEU A C 1
ATOM 718 O O . LEU A 1 90 ? 3.209 -2.807 7.232 1.00 89.75 90 LEU A O 1
ATOM 722 N N . SER A 1 91 ? 5.014 -2.327 5.993 1.00 88.50 91 SER A N 1
ATOM 723 C CA . SER A 1 91 ? 5.958 -3.049 6.842 1.00 88.50 91 SER A CA 1
ATOM 724 C C . SER A 1 91 ? 6.331 -2.250 8.106 1.00 88.50 91 SER A C 1
ATOM 726 O O . SER A 1 91 ? 5.788 -1.177 8.399 1.00 88.50 91 SER A O 1
ATOM 728 N N . LEU A 1 92 ? 7.241 -2.803 8.916 1.00 82.62 92 LEU A N 1
ATOM 729 C CA . LEU A 1 92 ? 7.833 -2.091 10.056 1.00 82.62 92 LEU A CA 1
ATOM 730 C C . LEU A 1 92 ? 8.811 -0.993 9.617 1.00 82.62 92 LEU A C 1
ATOM 732 O O . LEU A 1 92 ? 9.015 -0.042 10.367 1.00 82.62 92 LEU A O 1
ATOM 736 N N . HIS A 1 93 ? 9.408 -1.139 8.434 1.00 82.50 93 HIS A N 1
ATOM 737 C CA . HIS A 1 93 ? 10.333 -0.184 7.839 1.00 82.50 93 HIS A CA 1
ATOM 738 C C . HIS A 1 93 ? 9.665 0.415 6.603 1.00 82.50 93 HIS A C 1
ATOM 740 O O . HIS A 1 93 ? 9.705 -0.165 5.527 1.00 82.50 93 HIS A O 1
ATOM 746 N N . ASP A 1 94 ? 9.029 1.567 6.756 1.00 83.88 94 ASP A N 1
ATOM 747 C CA . ASP A 1 94 ? 8.216 2.205 5.713 1.00 83.88 94 ASP A CA 1
ATOM 748 C C . ASP A 1 94 ? 9.007 3.141 4.786 1.00 83.88 94 ASP A C 1
ATOM 750 O O . ASP A 1 94 ? 8.458 3.658 3.814 1.00 83.88 94 ASP A O 1
ATOM 754 N N . THR A 1 95 ? 10.310 3.306 5.029 1.00 87.12 95 THR A N 1
ATOM 755 C CA . THR A 1 95 ? 11.195 4.127 4.199 1.00 87.12 95 THR A CA 1
ATOM 756 C C . THR A 1 95 ? 11.889 3.334 3.099 1.00 87.12 95 THR A C 1
ATOM 758 O O . THR A 1 95 ? 12.248 2.162 3.268 1.00 87.12 95 THR A O 1
ATOM 761 N N . TRP A 1 96 ? 12.116 3.988 1.964 1.00 89.62 96 TRP A N 1
ATOM 762 C CA . TRP A 1 96 ? 12.785 3.425 0.799 1.00 89.62 96 TRP A CA 1
ATOM 763 C C . TRP A 1 96 ? 13.493 4.476 -0.047 1.00 89.62 96 TRP A C 1
ATOM 765 O O . TRP A 1 96 ? 13.300 5.667 0.148 1.00 89.62 96 TRP A O 1
ATOM 775 N N . ILE A 1 97 ? 14.342 4.042 -0.976 1.00 90.19 97 ILE A N 1
ATOM 776 C CA . ILE A 1 97 ? 15.160 4.937 -1.798 1.00 90.19 97 ILE A CA 1
ATOM 777 C C . ILE A 1 97 ? 14.696 4.847 -3.249 1.00 90.19 97 ILE A C 1
ATOM 779 O O . ILE A 1 97 ? 14.676 3.764 -3.829 1.00 90.19 97 ILE A O 1
ATOM 783 N N . LEU A 1 98 ? 14.358 5.978 -3.854 1.00 90.06 98 LEU A N 1
ATOM 784 C CA . LEU A 1 98 ? 14.106 6.090 -5.285 1.00 90.06 98 LEU A CA 1
ATOM 785 C C . LEU A 1 98 ? 15.368 6.617 -5.967 1.00 90.06 98 LEU A C 1
ATOM 787 O O . LEU A 1 98 ? 15.855 7.684 -5.613 1.00 90.06 98 LEU A O 1
ATOM 791 N N . VAL A 1 99 ? 15.889 5.893 -6.954 1.00 89.94 99 VAL A N 1
ATOM 792 C CA . VAL A 1 99 ? 17.043 6.321 -7.757 1.00 89.94 99 VAL A CA 1
ATOM 793 C C . VAL A 1 99 ? 16.565 6.616 -9.173 1.00 89.94 99 VAL A C 1
ATOM 795 O O . VAL A 1 99 ? 16.127 5.709 -9.878 1.00 89.94 99 VAL A O 1
ATOM 798 N N . GLN A 1 100 ? 16.638 7.880 -9.590 1.00 85.94 100 GLN A N 1
ATOM 799 C CA . GLN A 1 100 ? 16.117 8.349 -10.885 1.00 85.94 100 GLN A CA 1
ATOM 800 C C . GLN A 1 100 ? 17.218 8.661 -11.901 1.00 85.94 100 GLN A C 1
ATOM 802 O O . GLN A 1 100 ? 16.949 8.788 -13.094 1.00 85.94 100 GLN A O 1
ATOM 807 N N . SER A 1 101 ? 18.458 8.830 -11.449 1.00 86.50 101 SER A N 1
ATOM 808 C CA . SER A 1 101 ? 19.625 8.986 -12.317 1.00 86.50 101 SER A CA 1
ATOM 809 C C . SER A 1 101 ? 20.910 8.759 -11.517 1.00 86.50 101 SER A C 1
ATOM 811 O O . SER A 1 101 ? 20.868 8.549 -10.307 1.00 86.50 101 SER A O 1
ATOM 813 N N . SER A 1 102 ? 22.068 8.850 -12.174 1.00 85.56 102 SER A N 1
ATOM 814 C CA . SER A 1 102 ? 23.377 8.841 -11.504 1.00 85.56 102 SER A CA 1
ATOM 815 C C . SER A 1 102 ? 23.588 10.010 -10.531 1.00 85.56 102 SER A C 1
ATOM 817 O O . SER A 1 102 ? 24.488 9.945 -9.700 1.00 85.56 102 SER A O 1
ATOM 819 N N . ALA A 1 103 ? 22.774 11.066 -10.629 1.00 88.62 103 ALA A N 1
ATOM 820 C CA . ALA A 1 103 ? 22.867 12.276 -9.814 1.00 88.62 103 ALA A CA 1
ATOM 821 C C . ALA A 1 103 ? 21.573 12.595 -9.038 1.00 88.62 103 ALA A C 1
ATOM 823 O O . ALA A 1 103 ? 21.492 13.647 -8.410 1.00 88.62 103 ALA A O 1
ATOM 824 N N . SER A 1 104 ? 20.560 11.721 -9.085 1.00 86.50 104 SER A N 1
ATOM 825 C CA . SER A 1 104 ? 19.267 11.935 -8.425 1.00 86.50 104 SER A CA 1
ATOM 826 C C . SER A 1 104 ? 18.838 10.698 -7.643 1.00 86.50 104 SER A C 1
ATOM 828 O O . SER A 1 104 ? 18.569 9.638 -8.222 1.00 86.50 104 SER A O 1
ATOM 830 N N . MET A 1 105 ? 18.751 10.864 -6.322 1.00 89.88 105 MET A N 1
ATOM 831 C CA . MET A 1 105 ? 18.161 9.901 -5.400 1.00 89.88 105 MET A CA 1
ATOM 832 C C . MET A 1 105 ? 17.294 10.610 -4.356 1.00 89.88 105 MET A C 1
ATOM 834 O O . MET A 1 105 ? 17.630 11.703 -3.902 1.00 89.88 105 MET A O 1
ATOM 838 N N . GLU A 1 106 ? 16.210 9.962 -3.944 1.00 89.06 106 GLU A N 1
ATOM 839 C CA . GLU A 1 106 ? 15.255 10.467 -2.958 1.00 89.06 106 GLU A CA 1
ATOM 840 C C . GLU A 1 106 ? 14.984 9.402 -1.890 1.00 89.06 106 GLU A C 1
ATOM 842 O O . GLU A 1 106 ? 14.826 8.223 -2.207 1.00 89.06 106 GLU A O 1
ATOM 847 N N . LEU A 1 107 ? 14.914 9.812 -0.620 1.00 87.06 107 LEU A N 1
ATOM 848 C CA . LEU A 1 107 ? 14.390 8.973 0.457 1.00 87.06 107 LEU A CA 1
ATOM 849 C C . LEU A 1 107 ? 12.873 9.178 0.551 1.00 87.06 107 LEU A C 1
ATOM 851 O O . LEU A 1 107 ? 12.407 10.244 0.945 1.00 87.06 107 LEU A O 1
ATOM 855 N N . VAL A 1 108 ? 12.119 8.139 0.223 1.00 84.56 108 VAL A N 1
ATOM 856 C CA . VAL A 1 108 ? 10.656 8.100 0.222 1.00 84.56 108 VAL A CA 1
ATOM 857 C C . VAL A 1 108 ? 10.154 7.372 1.476 1.00 84.56 108 VAL A C 1
ATOM 859 O O . VAL A 1 108 ? 10.858 6.529 2.031 1.00 84.56 108 VAL A O 1
ATOM 862 N N . GLY A 1 109 ? 8.939 7.683 1.941 1.00 69.31 109 GLY A N 1
ATOM 863 C CA . GLY A 1 109 ? 8.314 7.007 3.090 1.00 69.31 109 GLY A CA 1
ATOM 864 C C . GLY A 1 109 ? 8.117 7.881 4.330 1.00 69.31 109 GLY A C 1
ATOM 865 O O . GLY A 1 109 ? 8.214 7.401 5.454 1.00 69.31 109 GLY A O 1
ATOM 866 N N . THR A 1 110 ? 7.832 9.175 4.162 1.00 57.94 110 THR A N 1
ATOM 867 C CA . THR A 1 110 ? 7.394 10.016 5.291 1.00 57.94 110 THR A CA 1
ATOM 868 C C . THR A 1 110 ? 5.917 9.755 5.617 1.00 57.94 110 THR A C 1
ATOM 870 O O . THR A 1 110 ? 5.141 9.396 4.731 1.00 57.94 110 THR A O 1
ATOM 873 N N . ALA A 1 111 ? 5.487 9.985 6.864 1.00 49.34 111 ALA A N 1
ATOM 874 C CA . ALA A 1 111 ? 4.098 9.791 7.317 1.00 49.34 111 ALA A CA 1
ATOM 875 C C . ALA A 1 111 ? 3.036 10.582 6.512 1.00 49.34 111 ALA A C 1
ATOM 877 O O . ALA A 1 111 ? 1.846 10.273 6.594 1.00 49.34 111 ALA A O 1
ATOM 878 N N . LEU A 1 112 ? 3.472 11.576 5.728 1.00 49.88 112 LEU A N 1
ATOM 879 C CA . LEU A 1 112 ? 2.658 12.418 4.847 1.00 49.88 112 LEU A CA 1
ATOM 880 C C . LEU A 1 112 ? 2.559 11.890 3.409 1.00 49.88 112 LEU A C 1
ATOM 882 O O . LEU A 1 112 ? 1.840 12.470 2.597 1.00 49.88 112 LEU A O 1
ATOM 886 N N . SER A 1 113 ? 3.264 10.806 3.082 1.00 55.75 113 SER A N 1
ATOM 887 C CA . SER A 1 113 ? 3.171 10.155 1.777 1.00 55.75 113 SER A CA 1
ATOM 888 C C . SER A 1 113 ? 1.772 9.548 1.671 1.00 55.75 113 SER A C 1
ATOM 890 O O . SER A 1 113 ? 1.464 8.517 2.276 1.00 55.75 113 SER A O 1
ATOM 892 N N . PHE A 1 114 ? 0.867 10.250 0.993 1.00 50.16 114 PHE A N 1
ATOM 893 C CA . PHE A 1 114 ? -0.445 9.711 0.667 1.00 50.16 114 PHE A CA 1
ATOM 894 C C . PHE A 1 114 ? -0.259 8.519 -0.275 1.00 50.16 114 PHE A C 1
ATOM 896 O O . PHE A 1 114 ? 0.613 8.584 -1.144 1.00 50.16 114 PHE A O 1
ATOM 903 N N . PRO A 1 115 ? -1.072 7.452 -0.157 1.00 56.88 115 PRO A N 1
ATOM 904 C CA . PRO A 1 115 ? -1.121 6.433 -1.191 1.00 56.88 115 PRO A CA 1
ATOM 905 C C . PRO A 1 115 ? -1.663 7.102 -2.454 1.00 56.88 115 PRO A C 1
ATOM 907 O O . PRO A 1 115 ? -2.869 7.251 -2.630 1.00 56.88 115 PRO A O 1
ATOM 910 N N . THR A 1 116 ? -0.768 7.570 -3.318 1.00 62.91 116 THR A N 1
ATOM 911 C CA . THR A 1 116 ? -1.149 8.256 -4.556 1.00 62.91 116 THR A CA 1
ATOM 912 C C . THR A 1 116 ? -1.677 7.281 -5.600 1.00 62.91 116 THR A C 1
ATOM 914 O O . THR A 1 116 ? -2.223 7.708 -6.608 1.00 62.91 116 THR A O 1
ATOM 917 N N . ASP A 1 117 ? -1.570 5.972 -5.353 1.00 81.56 117 ASP A N 1
ATOM 918 C CA . ASP A 1 117 ? -1.696 4.964 -6.391 1.00 81.56 117 ASP A CA 1
ATOM 919 C C . ASP A 1 117 ? -1.951 3.570 -5.792 1.00 81.56 117 ASP A C 1
ATOM 921 O O . ASP A 1 117 ? -1.057 2.967 -5.189 1.00 81.56 117 ASP A O 1
ATOM 925 N N . SER A 1 118 ? -3.174 3.055 -5.955 1.00 90.81 118 SER A N 1
ATOM 926 C CA . SER A 1 118 ? -3.578 1.735 -5.450 1.00 90.81 118 SER A CA 1
ATOM 927 C C . SER A 1 118 ? -3.013 0.601 -6.309 1.00 90.81 118 SER A C 1
ATOM 929 O O . SER A 1 118 ? -2.791 0.777 -7.511 1.00 90.81 118 SER A O 1
ATOM 931 N N . VAL A 1 119 ? -2.800 -0.576 -5.709 1.00 94.06 119 VAL A N 1
ATOM 932 C CA . VAL A 1 119 ? -2.270 -1.759 -6.416 1.00 94.06 119 VAL A CA 1
ATOM 933 C C . VAL A 1 119 ? -3.226 -2.230 -7.516 1.00 94.06 119 VAL A C 1
ATOM 935 O O . VAL A 1 119 ? -2.775 -2.583 -8.605 1.00 94.06 119 VAL A O 1
ATOM 938 N N . GLY A 1 120 ? -4.539 -2.197 -7.268 1.00 94.75 120 GLY A N 1
ATOM 939 C CA . GLY A 1 120 ? -5.540 -2.686 -8.220 1.00 94.75 120 GLY A CA 1
ATOM 940 C C . GLY A 1 120 ? -5.682 -1.845 -9.484 1.00 94.75 120 GLY A C 1
ATOM 941 O O . GLY A 1 120 ? -6.118 -2.354 -10.512 1.00 94.75 120 GLY A O 1
ATOM 942 N N . GLU A 1 121 ? -5.258 -0.585 -9.445 1.00 94.00 121 GLU A N 1
ATOM 943 C CA . GLU A 1 121 ? -5.233 0.307 -10.612 1.00 94.00 121 GLU A CA 1
ATOM 944 C C . GLU A 1 121 ? -3.943 0.206 -11.428 1.00 94.00 121 GLU A C 1
ATOM 946 O O . GLU A 1 121 ? -3.786 0.914 -12.420 1.00 94.00 121 GLU A O 1
ATOM 951 N N . GLY A 1 122 ? -3.007 -0.650 -11.018 1.00 92.50 122 GLY A N 1
ATOM 952 C CA . GLY A 1 122 ? -1.776 -0.853 -11.759 1.00 92.50 122 GLY A CA 1
ATOM 953 C C . GLY A 1 122 ? -1.989 -1.511 -13.122 1.00 92.50 122 GLY A C 1
ATOM 954 O O . GLY A 1 122 ? -2.960 -2.238 -13.365 1.00 92.50 122 GLY A O 1
ATOM 955 N N . GLU A 1 123 ? -1.018 -1.289 -14.000 1.00 92.00 123 GLU A N 1
ATOM 956 C CA . GLU A 1 123 ? -0.871 -1.989 -15.269 1.00 92.00 123 GLU A CA 1
ATOM 957 C C . GLU A 1 123 ? -0.304 -3.391 -15.018 1.00 92.00 123 GLU A C 1
ATOM 959 O O . GLU A 1 123 ? 0.760 -3.551 -14.409 1.00 92.00 123 GLU A O 1
ATOM 964 N N . PHE A 1 124 ? -1.022 -4.410 -15.487 1.00 89.00 124 PHE A N 1
ATOM 965 C CA . PHE A 1 124 ? -0.632 -5.813 -15.384 1.00 89.00 124 PHE A CA 1
ATOM 966 C C . PHE A 1 124 ? -0.456 -6.390 -16.782 1.00 89.00 124 PHE A C 1
ATOM 968 O O . PHE A 1 124 ? -1.356 -6.268 -17.610 1.00 89.00 124 PHE A O 1
ATOM 975 N N . THR A 1 125 ? 0.669 -7.066 -17.025 1.00 85.12 125 THR A N 1
ATOM 976 C CA . THR A 1 125 ? 0.853 -7.847 -18.257 1.00 85.12 125 THR A CA 1
ATOM 977 C C . THR A 1 125 ? -0.150 -9.004 -18.311 1.00 85.12 125 THR A C 1
ATOM 979 O O . THR A 1 125 ? -0.736 -9.270 -19.354 1.00 85.12 125 THR A O 1
ATOM 982 N N . VAL A 1 126 ? -0.396 -9.654 -17.167 1.00 87.12 126 VAL A N 1
ATOM 983 C CA . VAL A 1 126 ? -1.410 -10.701 -17.003 1.00 87.12 126 VAL A CA 1
ATOM 984 C C . VAL A 1 126 ? -2.482 -10.190 -16.047 1.00 87.12 126 VAL A C 1
ATOM 986 O O . VAL A 1 126 ? -2.247 -10.069 -14.847 1.00 87.12 126 VAL A O 1
ATOM 989 N N . ALA A 1 127 ? -3.673 -9.883 -16.567 1.00 87.94 127 ALA A N 1
ATOM 990 C CA . ALA A 1 127 ? -4.752 -9.276 -15.781 1.00 87.94 127 ALA A CA 1
ATOM 991 C C . ALA A 1 127 ? -5.137 -10.099 -14.534 1.00 87.94 127 ALA A C 1
ATOM 993 O O . ALA A 1 127 ? -5.418 -9.517 -13.490 1.00 87.94 127 ALA A O 1
ATOM 994 N N . ALA A 1 128 ? -5.072 -11.434 -14.619 1.00 89.38 128 ALA A N 1
ATOM 995 C CA . ALA A 1 128 ? -5.378 -12.346 -13.513 1.00 89.38 128 ALA A CA 1
ATOM 996 C C . ALA A 1 128 ? -4.427 -12.212 -12.308 1.00 89.38 128 ALA A C 1
ATOM 998 O O . ALA A 1 128 ? -4.781 -12.597 -11.195 1.00 89.38 128 ALA A O 1
ATOM 999 N N . ASP A 1 129 ? -3.228 -11.645 -12.481 1.00 90.00 129 ASP A N 1
ATOM 1000 C CA . ASP A 1 129 ? -2.312 -11.424 -11.356 1.00 90.00 129 ASP A CA 1
ATOM 1001 C C . ASP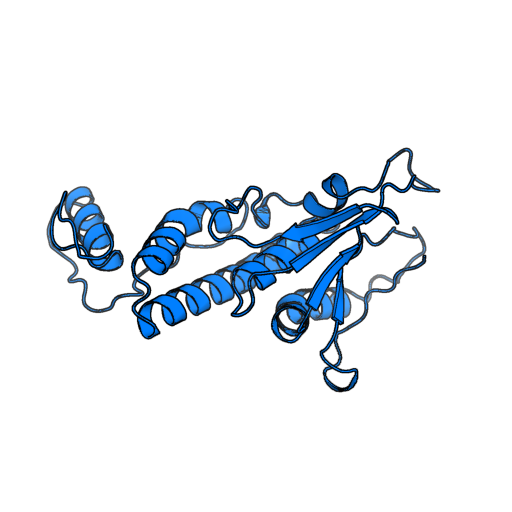 A 1 129 ? -2.853 -10.408 -10.356 1.00 90.00 129 ASP A C 1
ATOM 10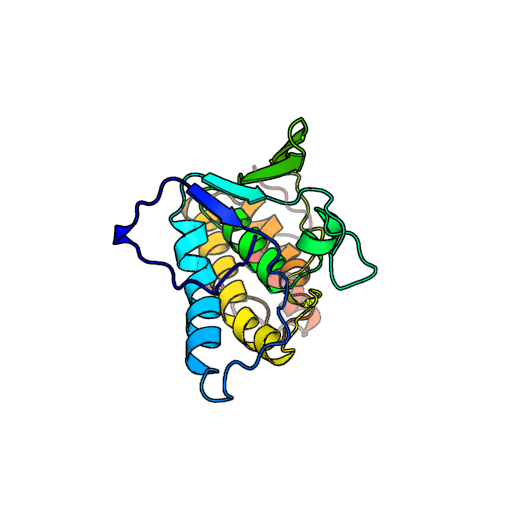03 O O . ASP A 1 129 ? -2.545 -10.481 -9.167 1.00 90.00 129 ASP A O 1
ATOM 1007 N N . ARG A 1 130 ? -3.697 -9.483 -10.819 1.00 92.88 130 ARG A N 1
ATOM 1008 C CA . ARG A 1 130 ? -4.390 -8.527 -9.959 1.00 92.88 130 ARG A CA 1
ATOM 1009 C C . ARG A 1 130 ? -5.192 -9.237 -8.869 1.00 92.88 130 ARG A C 1
ATOM 1011 O O . ARG A 1 130 ? -5.123 -8.841 -7.706 1.00 92.88 130 ARG A O 1
ATOM 1018 N N . ASP A 1 131 ? -5.892 -10.308 -9.230 1.00 92.31 131 ASP A N 1
ATOM 1019 C CA . ASP A 1 131 ? -6.727 -11.072 -8.301 1.00 92.31 131 ASP A CA 1
ATOM 1020 C C . ASP A 1 131 ? -5.876 -11.830 -7.276 1.00 92.31 131 ASP A C 1
ATOM 1022 O O . ASP A 1 131 ? -6.256 -11.948 -6.112 1.00 92.31 131 ASP A O 1
ATOM 1026 N N . LYS A 1 132 ? -4.669 -12.258 -7.666 1.00 91.75 132 LYS A N 1
ATOM 1027 C CA . LYS A 1 132 ? -3.702 -12.905 -6.765 1.00 91.75 132 LYS A CA 1
ATOM 1028 C C . LYS A 1 132 ? -3.152 -11.937 -5.713 1.00 91.75 132 LYS A C 1
ATOM 1030 O O . LYS A 1 132 ? -2.837 -12.353 -4.600 1.00 91.75 132 LYS A O 1
ATOM 1035 N N . LEU A 1 133 ? -3.051 -10.645 -6.035 1.00 93.06 133 LEU A N 1
ATOM 1036 C CA . LEU A 1 133 ? -2.540 -9.619 -5.119 1.00 93.06 133 LEU A CA 1
ATOM 1037 C C . LEU A 1 133 ? -3.561 -9.158 -4.075 1.00 93.06 133 LEU A C 1
ATOM 1039 O O . LEU A 1 133 ? -3.168 -8.740 -2.984 1.00 93.06 133 LEU A O 1
ATOM 1043 N N . ALA A 1 134 ? -4.856 -9.250 -4.382 1.00 93.38 134 ALA A N 1
ATOM 1044 C CA . ALA A 1 134 ? -5.944 -8.852 -3.491 1.00 93.38 134 ALA A CA 1
ATOM 1045 C C . ALA A 1 134 ? -5.849 -9.460 -2.071 1.00 93.38 134 ALA A C 1
ATOM 1047 O O . ALA A 1 134 ? -5.782 -8.689 -1.104 1.00 93.38 134 ALA A O 1
ATOM 1048 N N . PRO A 1 135 ? -5.776 -10.798 -1.896 1.00 93.69 135 PRO A N 1
ATOM 1049 C CA . PRO A 1 135 ? -5.675 -11.400 -0.565 1.00 93.69 135 PRO A CA 1
ATOM 1050 C C . PRO A 1 135 ? -4.362 -11.050 0.147 1.00 93.69 135 PRO A C 1
ATOM 1052 O O . PRO A 1 135 ? -4.346 -10.900 1.371 1.00 93.69 135 PRO A O 1
ATOM 1055 N N . ILE A 1 136 ? -3.271 -10.861 -0.603 1.00 93.62 136 ILE A N 1
ATOM 1056 C CA . ILE A 1 136 ? -1.966 -10.503 -0.037 1.00 93.62 136 ILE A CA 1
ATOM 1057 C C . ILE A 1 136 ? -2.028 -9.094 0.566 1.00 93.62 136 ILE A C 1
ATOM 1059 O O . ILE A 1 136 ? -1.669 -8.901 1.730 1.00 93.62 136 ILE A O 1
ATOM 1063 N N . LEU A 1 137 ? -2.542 -8.107 -0.176 1.00 94.25 137 LEU A N 1
ATOM 1064 C CA . LEU A 1 137 ? -2.642 -6.730 0.314 1.00 94.25 137 LEU A CA 1
ATOM 1065 C C . LEU A 1 137 ? -3.592 -6.609 1.514 1.00 94.25 137 LEU A C 1
ATOM 1067 O O . LEU A 1 137 ? -3.274 -5.923 2.488 1.00 94.25 137 LEU A O 1
ATOM 1071 N N . GLN A 1 138 ? -4.720 -7.325 1.499 1.00 94.56 138 GLN A N 1
ATOM 1072 C CA . GLN A 1 138 ? -5.612 -7.404 2.660 1.00 94.56 138 GLN A CA 1
ATOM 1073 C C . GLN A 1 138 ? -4.905 -7.957 3.905 1.00 94.56 138 GLN A C 1
ATOM 1075 O O . GLN A 1 138 ? -5.098 -7.442 5.011 1.00 94.56 138 GLN A O 1
ATOM 1080 N N . GLN A 1 139 ? -4.089 -9.005 3.754 1.00 93.69 139 GLN A N 1
ATOM 1081 C CA . GLN A 1 139 ? -3.339 -9.588 4.865 1.00 93.69 139 GLN A CA 1
ATOM 1082 C C . GLN A 1 139 ? -2.327 -8.591 5.448 1.00 93.69 139 GLN A C 1
ATOM 1084 O O . GLN A 1 139 ? -2.230 -8.470 6.674 1.00 93.69 139 GLN A O 1
ATOM 1089 N N . LEU A 1 140 ? -1.627 -7.842 4.591 1.00 93.06 140 LEU A N 1
ATOM 1090 C CA . LEU A 1 140 ? -0.669 -6.807 4.995 1.00 93.06 140 LEU A CA 1
ATOM 1091 C C . LEU A 1 140 ? -1.352 -5.666 5.756 1.00 93.06 140 LEU A C 1
ATOM 1093 O O . LEU A 1 140 ? -0.921 -5.315 6.856 1.00 93.06 140 LEU A O 1
ATOM 1097 N N . LEU A 1 141 ? -2.469 -5.151 5.233 1.00 94.25 141 LEU A N 1
ATOM 1098 C CA . LEU A 1 141 ? -3.278 -4.129 5.904 1.00 94.25 141 LEU A CA 1
ATOM 1099 C C . LEU A 1 141 ? -3.758 -4.609 7.277 1.00 94.25 141 LEU A C 1
ATOM 1101 O O . LEU A 1 141 ? -3.584 -3.912 8.278 1.00 94.25 141 LEU A O 1
ATOM 1105 N N . ARG A 1 142 ? -4.301 -5.831 7.358 1.00 94.88 142 ARG A N 1
ATOM 1106 C CA . ARG A 1 142 ? -4.776 -6.421 8.619 1.00 94.88 142 ARG A CA 1
ATOM 1107 C C . ARG A 1 142 ? -3.646 -6.547 9.640 1.00 94.88 142 ARG A C 1
ATOM 1109 O O . ARG A 1 142 ? -3.856 -6.271 10.822 1.00 94.88 142 ARG A O 1
ATOM 1116 N N . ARG A 1 143 ? -2.450 -6.950 9.205 1.00 93.75 143 ARG A N 1
ATOM 1117 C CA . ARG A 1 143 ? -1.263 -7.027 10.065 1.00 93.75 143 ARG A CA 1
ATOM 1118 C C . ARG A 1 143 ? -0.845 -5.645 10.565 1.00 93.75 143 ARG A C 1
ATOM 1120 O O . ARG A 1 143 ? -0.661 -5.493 11.770 1.00 93.75 143 ARG A O 1
ATOM 1127 N N . LYS A 1 144 ? -0.738 -4.643 9.688 1.00 93.25 144 LYS A N 1
ATOM 1128 C CA . LYS A 1 144 ? -0.356 -3.273 10.073 1.00 93.25 144 LYS A CA 1
ATOM 1129 C C . LYS A 1 144 ? -1.374 -2.647 11.029 1.00 93.25 144 LYS A C 1
ATOM 1131 O O . LYS A 1 144 ? -0.970 -2.102 12.051 1.00 93.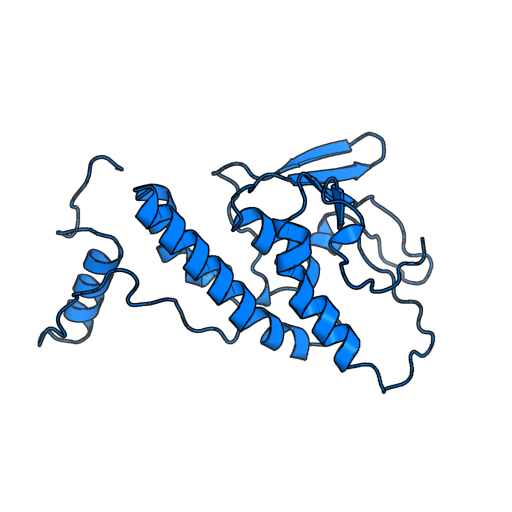25 144 LYS A O 1
ATOM 1136 N N . LEU A 1 145 ? -2.674 -2.815 10.778 1.00 94.25 145 LEU A N 1
ATOM 1137 C CA . LEU A 1 145 ? -3.738 -2.355 11.680 1.00 94.25 145 LEU A CA 1
ATOM 1138 C C . LEU A 1 145 ? -3.607 -2.976 13.077 1.00 94.25 145 LEU A C 1
ATOM 1140 O O . LEU A 1 145 ? -3.631 -2.258 14.075 1.00 94.25 145 LEU A O 1
ATOM 1144 N N . ARG A 1 146 ? -3.386 -4.295 13.164 1.00 93.88 146 ARG A N 1
ATOM 1145 C CA . ARG A 1 146 ? -3.136 -4.976 14.446 1.00 93.88 146 ARG A CA 1
ATOM 1146 C C . ARG A 1 146 ? -1.877 -4.467 15.145 1.00 93.88 146 ARG A C 1
ATOM 1148 O O . ARG A 1 146 ? -1.904 -4.292 16.358 1.00 93.88 146 ARG A O 1
ATOM 1155 N N . LEU A 1 147 ? -0.798 -4.207 14.405 1.00 92.50 147 LEU A N 1
ATOM 1156 C CA . LEU A 1 147 ? 0.431 -3.638 14.966 1.00 92.50 147 LEU A CA 1
ATOM 1157 C C . LEU A 1 147 ? 0.191 -2.240 15.550 1.00 92.50 147 LEU A C 1
ATOM 1159 O O . LEU A 1 147 ? 0.647 -1.968 16.659 1.00 92.50 147 LEU A O 1
ATOM 1163 N N . CYS A 1 148 ? -0.555 -1.375 14.855 1.00 92.62 148 CYS A N 1
ATOM 1164 C CA . CYS A 1 148 ? -0.916 -0.057 15.380 1.00 92.62 148 CYS A CA 1
ATOM 1165 C C . CYS A 1 148 ? -1.748 -0.176 16.668 1.00 92.62 148 CYS A C 1
ATOM 1167 O O . CYS A 1 148 ? -1.464 0.527 17.635 1.00 92.62 148 CYS A O 1
ATOM 1169 N N . LEU A 1 149 ? -2.710 -1.109 16.728 1.00 92.38 149 LEU A N 1
ATOM 1170 C CA . LEU A 1 149 ? -3.478 -1.385 17.951 1.00 92.38 149 LEU A CA 1
ATOM 1171 C C . LEU A 1 149 ? -2.583 -1.863 19.103 1.00 92.38 149 LEU A C 1
ATOM 1173 O O . LEU A 1 149 ? -2.672 -1.338 20.210 1.00 92.38 149 LEU A O 1
ATOM 1177 N N . GLN A 1 150 ? -1.683 -2.817 18.844 1.00 92.44 150 GLN A N 1
ATOM 1178 C CA . GLN A 1 150 ? -0.745 -3.342 19.844 1.00 92.44 150 GLN A CA 1
ATOM 1179 C C . GLN A 1 150 ? 0.177 -2.253 20.405 1.00 92.44 150 GLN A C 1
ATOM 1181 O O . GLN A 1 150 ? 0.433 -2.221 21.607 1.00 92.44 150 GLN A O 1
ATOM 1186 N N . LYS A 1 151 ? 0.642 -1.339 19.547 1.00 91.75 151 LYS A N 1
ATOM 1187 C CA . LYS A 1 151 ? 1.484 -0.197 19.930 1.00 91.75 151 LYS A CA 1
ATOM 1188 C C . LYS A 1 151 ? 0.703 0.996 20.486 1.00 91.75 151 LYS A C 1
ATOM 1190 O O . LYS A 1 151 ? 1.322 1.960 20.921 1.00 91.75 151 LYS A O 1
ATOM 1195 N N . ARG A 1 152 ? -0.635 0.940 20.490 1.00 90.81 152 ARG A N 1
ATOM 1196 C CA . ARG A 1 152 ? -1.530 2.058 20.842 1.00 90.81 152 ARG A CA 1
ATOM 1197 C C . ARG A 1 152 ? -1.324 3.307 19.970 1.00 90.81 152 ARG A C 1
ATOM 1199 O O . ARG A 1 152 ? -1.589 4.424 20.401 1.00 90.81 152 ARG A O 1
ATOM 1206 N N . GLU A 1 153 ? -0.900 3.123 18.722 1.00 90.88 153 GLU A N 1
ATOM 1207 C CA . GLU A 1 153 ? -0.770 4.189 17.722 1.00 90.88 153 GLU A CA 1
ATOM 1208 C C . GLU A 1 153 ? -2.129 4.459 17.056 1.00 90.88 153 GLU A C 1
ATOM 1210 O O . GLU A 1 153 ? -2.350 4.166 15.878 1.00 90.88 153 GLU A O 1
ATOM 1215 N N . LEU A 1 154 ? -3.072 4.996 17.835 1.00 90.62 154 LEU A N 1
ATOM 1216 C CA . LEU A 1 154 ? -4.456 5.213 17.398 1.00 90.62 154 LEU A CA 1
ATOM 1217 C C . LEU A 1 154 ? -4.581 6.116 16.154 1.00 90.62 154 LEU A C 1
ATOM 1219 O O . LEU A 1 154 ? -5.357 5.752 15.269 1.00 90.62 154 LEU A O 1
ATOM 1223 N N . PRO A 1 155 ? -3.813 7.219 16.000 1.00 90.00 155 PRO A N 1
ATOM 1224 C CA . PRO A 1 155 ? -3.874 8.035 14.785 1.00 90.00 155 PRO A CA 1
ATOM 1225 C C . PRO A 1 155 ? -3.514 7.247 13.522 1.00 90.00 155 PRO A C 1
ATOM 1227 O O . PRO A 1 155 ? -4.226 7.307 12.520 1.00 90.00 155 PRO A O 1
ATOM 1230 N N . ALA A 1 156 ? -2.432 6.462 13.576 1.00 88.50 156 ALA A N 1
ATOM 1231 C CA . ALA A 1 156 ? -1.989 5.642 12.453 1.00 88.50 156 ALA A CA 1
ATOM 1232 C C . ALA A 1 156 ? -3.008 4.539 12.136 1.00 88.50 156 ALA A C 1
ATOM 1234 O O . ALA A 1 156 ? -3.337 4.329 10.968 1.00 88.50 156 ALA A O 1
ATOM 1235 N N . TYR A 1 157 ? -3.556 3.894 13.171 1.00 92.50 157 TYR A N 1
ATOM 1236 C CA . TYR A 1 157 ? -4.624 2.907 13.033 1.00 92.50 157 TYR A CA 1
ATOM 1237 C C . TYR A 1 157 ? -5.863 3.496 12.346 1.00 92.50 157 TYR A C 1
ATOM 1239 O O . TYR A 1 157 ? -6.297 2.962 11.330 1.00 92.50 157 TYR A O 1
ATOM 1247 N N . ARG A 1 158 ? -6.409 4.610 12.857 1.00 92.06 158 ARG A N 1
ATOM 1248 C CA . ARG A 1 158 ? -7.610 5.264 12.307 1.00 92.06 158 ARG A CA 1
ATOM 1249 C C . ARG A 1 158 ? -7.384 5.708 10.873 1.00 92.06 158 ARG A C 1
ATOM 1251 O O . ARG A 1 158 ? -8.215 5.443 10.008 1.00 92.06 158 ARG A O 1
ATOM 1258 N N . ARG A 1 159 ? -6.247 6.353 10.600 1.00 89.62 159 ARG A N 1
ATOM 1259 C CA . ARG A 1 159 ? -5.875 6.761 9.242 1.00 89.62 159 ARG A CA 1
ATOM 1260 C C . ARG A 1 159 ? -5.876 5.557 8.304 1.00 89.62 159 ARG A C 1
ATOM 1262 O O . ARG A 1 159 ? -6.527 5.605 7.267 1.00 89.62 159 ARG A O 1
ATOM 1269 N N . LEU A 1 160 ? -5.184 4.480 8.669 1.00 91.19 160 LEU A N 1
ATOM 1270 C CA . LEU A 1 160 ? -5.078 3.296 7.822 1.00 91.19 160 LEU A CA 1
ATOM 1271 C C . LEU A 1 160 ? -6.426 2.584 7.644 1.00 91.19 160 LEU A C 1
ATOM 1273 O O . LEU A 1 160 ? -6.760 2.179 6.533 1.00 91.19 160 LEU A O 1
ATOM 1277 N N . LEU A 1 161 ? -7.217 2.468 8.714 1.00 93.38 161 LEU A N 1
ATOM 1278 C CA . LEU A 1 161 ? -8.535 1.835 8.687 1.00 93.38 161 LEU A CA 1
ATOM 1279 C C . LEU A 1 161 ? -9.479 2.582 7.744 1.00 93.38 161 LEU A C 1
ATOM 1281 O O . LEU A 1 161 ? -10.182 1.954 6.958 1.00 93.38 161 LEU A O 1
ATOM 1285 N N . ASN A 1 162 ? -9.481 3.913 7.798 1.00 91.69 162 ASN A N 1
ATOM 1286 C CA . ASN A 1 162 ? -10.371 4.733 6.980 1.00 91.69 162 ASN A CA 1
ATOM 1287 C C . ASN A 1 162 ? -9.864 4.901 5.538 1.00 91.69 162 ASN A C 1
ATOM 1289 O O . ASN A 1 162 ? -10.668 5.100 4.631 1.00 91.69 162 ASN A O 1
ATOM 1293 N N . LEU A 1 163 ? -8.556 4.756 5.298 1.00 91.19 163 LEU A N 1
ATOM 1294 C CA . LEU A 1 163 ? -7.965 4.760 3.953 1.00 91.19 163 LEU A CA 1
ATOM 1295 C C . LEU A 1 163 ? -7.892 3.373 3.302 1.00 91.19 163 LEU A C 1
ATOM 1297 O O . LEU A 1 163 ? -7.431 3.263 2.167 1.00 91.19 163 LEU A O 1
ATOM 1301 N N . GLN A 1 164 ? -8.358 2.307 3.957 1.00 92.12 164 GLN A N 1
ATOM 1302 C CA . GLN A 1 164 ? -8.290 0.954 3.392 1.00 92.12 164 GLN A CA 1
ATOM 1303 C C . GLN A 1 164 ? -8.988 0.840 2.027 1.00 92.12 164 GLN A C 1
ATOM 1305 O O . GLN A 1 164 ? -8.540 0.084 1.171 1.00 92.12 164 GLN A O 1
ATOM 1310 N N . THR A 1 165 ? -10.042 1.630 1.798 1.00 90.12 165 THR A N 1
ATOM 1311 C CA . THR A 1 165 ? -10.771 1.680 0.522 1.00 90.12 165 THR A CA 1
ATOM 1312 C C . THR A 1 165 ? -9.903 2.241 -0.602 1.00 90.12 165 THR A C 1
ATOM 1314 O O . THR A 1 165 ? -9.985 1.783 -1.737 1.00 90.12 165 THR A O 1
ATOM 1317 N N . VAL A 1 166 ? -9.020 3.190 -0.279 1.00 90.94 166 VAL A N 1
ATOM 1318 C CA . VAL A 1 166 ? -8.034 3.753 -1.206 1.00 90.94 166 VAL A CA 1
ATOM 1319 C C . VAL A 1 166 ? -6.948 2.724 -1.504 1.00 90.94 166 VAL A C 1
ATOM 1321 O O . VAL A 1 166 ? -6.591 2.536 -2.663 1.00 90.94 166 VAL A O 1
ATOM 1324 N N . HIS A 1 167 ? -6.460 2.005 -0.488 1.00 90.75 167 HIS A N 1
ATOM 1325 C CA . HIS A 1 167 ? -5.449 0.959 -0.678 1.00 90.75 167 HIS A CA 1
ATOM 1326 C C . HIS A 1 167 ? -5.961 -0.223 -1.516 1.00 90.75 167 HIS A C 1
ATOM 1328 O O . HIS A 1 167 ? -5.224 -0.739 -2.354 1.00 90.75 167 HIS A O 1
ATOM 1334 N N . LEU A 1 168 ? -7.212 -0.638 -1.302 1.00 93.25 168 LEU A N 1
ATOM 1335 C CA . LEU A 1 168 ? -7.832 -1.796 -1.957 1.00 93.25 168 LEU A CA 1
ATOM 1336 C C . LEU A 1 168 ? -8.547 -1.457 -3.274 1.00 93.25 168 LEU A C 1
ATOM 1338 O O . LEU A 1 168 ? -9.125 -2.339 -3.908 1.00 93.25 168 LEU A O 1
ATOM 1342 N N . ARG A 1 169 ? -8.521 -0.192 -3.704 1.00 94.00 169 ARG A N 1
ATOM 1343 C CA . ARG A 1 169 ? -9.180 0.249 -4.935 1.00 94.00 169 ARG A CA 1
ATOM 1344 C C . ARG A 1 169 ? -8.695 -0.565 -6.142 1.00 94.00 169 ARG A C 1
ATOM 1346 O O . ARG A 1 169 ? -7.515 -0.878 -6.277 1.00 94.00 169 ARG A O 1
ATOM 1353 N N . GLY A 1 170 ? -9.639 -0.937 -7.005 1.00 93.75 170 GLY A N 1
ATOM 1354 C CA . GLY A 1 170 ? -9.377 -1.753 -8.193 1.00 93.75 170 GLY A CA 1
ATOM 1355 C C . GLY A 1 170 ? -9.101 -3.237 -7.919 1.00 93.75 170 GLY A C 1
ATOM 1356 O O . GLY A 1 170 ? -8.857 -3.968 -8.872 1.00 93.75 170 GLY A O 1
ATOM 1357 N N . LEU A 1 171 ? -9.139 -3.701 -6.665 1.00 93.88 171 LEU A N 1
ATOM 1358 C CA . LEU A 1 171 ? -8.981 -5.114 -6.308 1.00 93.88 171 LEU A CA 1
ATOM 1359 C C . LEU A 1 171 ? -10.331 -5.741 -5.948 1.00 93.88 171 LEU A C 1
ATOM 1361 O O . LEU A 1 171 ? -11.182 -5.096 -5.335 1.00 93.88 171 LEU A O 1
ATOM 1365 N N . ALA A 1 172 ? -10.499 -7.027 -6.258 1.00 92.19 172 ALA A N 1
ATOM 1366 C CA . ALA A 1 172 ? -11.616 -7.842 -5.779 1.00 92.19 172 ALA A CA 1
ATOM 1367 C C . ALA A 1 172 ? -11.406 -8.229 -4.299 1.00 92.19 172 ALA A C 1
ATOM 1369 O O . ALA A 1 172 ? -11.198 -9.390 -3.956 1.00 92.19 172 ALA A O 1
ATOM 1370 N N . ALA A 1 173 ? -11.391 -7.224 -3.423 1.00 89.88 173 ALA A N 1
ATOM 1371 C CA . ALA A 1 173 ? -11.054 -7.345 -2.012 1.00 89.88 173 ALA A CA 1
ATOM 1372 C C . ALA A 1 173 ? -12.129 -6.690 -1.134 1.00 89.88 173 ALA A C 1
ATOM 1374 O O . ALA A 1 173 ? -12.418 -5.503 -1.259 1.00 89.88 173 ALA A O 1
ATOM 1375 N N . GLU A 1 174 ? -12.678 -7.444 -0.184 1.00 89.62 174 GLU A N 1
ATOM 1376 C CA . GLU A 1 174 ? -13.504 -6.885 0.886 1.00 89.62 174 GLU A CA 1
ATOM 1377 C C . GLU A 1 174 ? -12.711 -5.983 1.845 1.00 89.62 174 GLU A C 1
ATOM 1379 O O . GLU A 1 174 ? -11.516 -6.176 2.092 1.00 89.62 174 GLU A O 1
ATOM 1384 N N . HIS A 1 175 ? -13.406 -5.013 2.438 1.00 88.44 175 HIS A N 1
ATOM 1385 C CA . HIS A 1 175 ? -12.857 -4.203 3.519 1.00 88.44 175 HIS A CA 1
ATOM 1386 C C . HIS A 1 175 ? -12.670 -5.039 4.787 1.00 88.44 175 HIS A C 1
ATOM 1388 O O . HIS A 1 175 ? -13.495 -5.882 5.142 1.00 88.44 175 HIS A O 1
ATOM 1394 N N . ILE A 1 176 ? -11.597 -4.750 5.510 1.00 90.00 176 ILE A N 1
ATOM 1395 C CA . ILE A 1 176 ? -11.320 -5.293 6.827 1.00 90.00 176 ILE A CA 1
ATOM 1396 C C . ILE A 1 176 ? -12.317 -4.689 7.817 1.00 90.00 176 ILE A C 1
ATOM 1398 O O . ILE A 1 176 ? -12.352 -3.477 8.044 1.00 90.00 176 ILE A O 1
ATOM 1402 N N . LYS A 1 177 ? -13.107 -5.575 8.418 1.00 85.25 177 LYS A N 1
ATOM 1403 C CA . LYS A 1 177 ? -14.083 -5.285 9.468 1.00 85.25 177 LYS A CA 1
ATOM 1404 C C . LYS A 1 177 ? -13.683 -5.994 10.760 1.00 85.25 177 LYS A C 1
ATOM 1406 O O . LYS A 1 177 ? -12.780 -6.835 10.755 1.00 85.25 177 LYS A O 1
ATOM 1411 N N . ASP A 1 178 ? -14.361 -5.631 11.844 1.00 83.38 178 ASP A N 1
ATOM 1412 C CA . ASP A 1 178 ? -14.351 -6.361 13.117 1.00 83.38 178 ASP A CA 1
ATOM 1413 C C . ASP A 1 178 ? -12.949 -6.577 13.713 1.00 83.38 178 ASP A C 1
ATOM 1415 O O . ASP A 1 178 ? -12.643 -7.615 14.300 1.00 83.38 178 ASP A O 1
ATOM 1419 N N . LEU A 1 179 ? -12.071 -5.580 13.560 1.00 86.62 179 LEU A N 1
ATOM 1420 C CA . LEU A 1 179 ? -10.741 -5.587 14.175 1.00 86.62 179 LEU A CA 1
ATOM 1421 C C . LEU A 1 179 ? -10.815 -5.343 15.678 1.00 86.62 179 LEU A C 1
ATOM 1423 O O . LEU A 1 179 ? -10.039 -5.929 16.433 1.00 86.62 179 LEU A O 1
ATOM 1427 N N . VAL A 1 180 ? -11.746 -4.484 16.092 1.00 85.75 180 VAL A N 1
ATOM 1428 C CA . VAL A 1 180 ? -12.093 -4.282 17.495 1.00 85.75 180 VAL A CA 1
ATOM 1429 C C . VAL A 1 180 ? -13.289 -5.189 17.803 1.00 85.75 180 VAL A C 1
ATOM 1431 O O . VAL A 1 180 ? -14.368 -4.963 17.243 1.00 85.75 180 VAL A O 1
ATOM 1434 N N . PRO A 1 181 ? -13.121 -6.232 18.636 1.00 82.19 181 PRO A N 1
ATOM 1435 C CA . PRO A 1 181 ? -14.205 -7.143 18.985 1.00 82.19 181 PRO A CA 1
ATOM 1436 C C . PRO A 1 181 ? -15.225 -6.464 19.905 1.00 82.19 181 PRO A C 1
ATOM 1438 O O . PRO A 1 181 ? -14.921 -5.465 20.550 1.00 82.19 181 PRO A O 1
ATOM 1441 N N . GLY A 1 182 ? -16.417 -7.054 20.014 1.00 77.38 182 GLY A N 1
ATOM 1442 C CA . GLY A 1 182 ? -17.413 -6.645 21.009 1.00 77.38 182 GLY A CA 1
ATOM 1443 C C . GLY A 1 182 ? -18.427 -5.605 20.539 1.00 77.38 182 GLY A C 1
ATOM 1444 O O . GLY A 1 182 ? -19.168 -5.099 21.374 1.00 77.38 182 GLY A O 1
ATOM 1445 N N . PHE A 1 183 ? -18.513 -5.323 19.233 1.00 73.56 183 PHE A N 1
ATOM 1446 C CA . PHE A 1 183 ? -19.608 -4.513 18.706 1.00 73.56 183 PHE A CA 1
ATOM 1447 C C . PHE A 1 183 ? -20.919 -5.321 18.748 1.00 73.56 183 PHE A C 1
ATOM 1449 O O . PHE A 1 183 ? -21.018 -6.340 18.056 1.00 73.56 183 PHE A O 1
ATOM 1456 N N . PRO A 1 184 ? -21.918 -4.928 19.557 1.00 66.69 184 PRO A N 1
ATOM 1457 C CA . PRO A 1 184 ? -23.187 -5.635 19.602 1.00 66.69 184 PRO A CA 1
ATOM 1458 C C . PRO A 1 184 ? -23.950 -5.400 18.295 1.00 66.69 184 PRO A C 1
ATOM 1460 O O . PRO A 1 184 ? -23.996 -4.283 17.784 1.00 66.69 184 PRO A O 1
ATOM 1463 N N . ALA A 1 185 ? -24.588 -6.444 17.762 1.00 61.88 185 ALA A N 1
ATOM 1464 C CA . ALA A 1 185 ? -25.545 -6.297 16.669 1.00 61.88 185 ALA A CA 1
ATOM 1465 C C . ALA A 1 185 ? -26.767 -5.516 17.190 1.00 61.88 185 ALA A C 1
ATOM 1467 O O . ALA A 1 185 ? -27.700 -6.088 17.749 1.00 61.88 185 ALA A O 1
ATOM 1468 N N . SER A 1 186 ? -26.702 -4.189 17.101 1.00 58.56 186 SER A N 1
ATOM 1469 C CA . SER A 1 186 ? -27.727 -3.274 17.599 1.00 58.56 186 SER A CA 1
ATOM 1470 C C . SER A 1 186 ? -28.996 -3.358 16.740 1.00 58.56 186 SER A C 1
ATOM 1472 O O . SER A 1 186 ? -28.919 -3.443 15.516 1.00 58.56 186 SER A O 1
ATOM 1474 N N . ALA A 1 187 ? -30.173 -3.307 17.373 1.00 52.53 187 ALA A N 1
ATOM 1475 C CA . ALA A 1 187 ? -31.495 -3.356 16.727 1.00 52.53 187 ALA A CA 1
ATOM 1476 C C . ALA A 1 187 ? -31.917 -2.022 16.066 1.00 52.53 187 ALA A C 1
ATOM 1478 O O . ALA A 1 187 ? -33.086 -1.820 15.731 1.00 52.53 187 ALA A O 1
ATOM 1479 N N . VAL A 1 188 ? -30.980 -1.083 15.917 1.00 59.56 188 VAL A N 1
ATOM 1480 C CA . VAL A 1 188 ? -31.201 0.221 15.286 1.00 59.56 188 VAL A CA 1
ATOM 1481 C C . VAL A 1 188 ? -31.337 0.030 13.770 1.00 59.56 188 VAL A C 1
ATOM 1483 O O . VAL A 1 188 ? -30.831 -0.936 13.199 1.00 59.56 188 VAL A O 1
ATOM 1486 N N . ASN A 1 189 ? -32.031 0.949 13.091 1.00 69.88 189 ASN A N 1
ATOM 1487 C CA . ASN A 1 189 ? -32.083 0.955 11.628 1.00 69.88 189 ASN A CA 1
ATOM 1488 C C . ASN A 1 189 ? -30.663 0.902 11.012 1.00 69.88 189 ASN A C 1
ATOM 1490 O O . ASN A 1 189 ? -29.679 1.304 11.636 1.00 69.88 189 ASN A O 1
ATOM 1494 N N . ALA A 1 190 ? -30.556 0.411 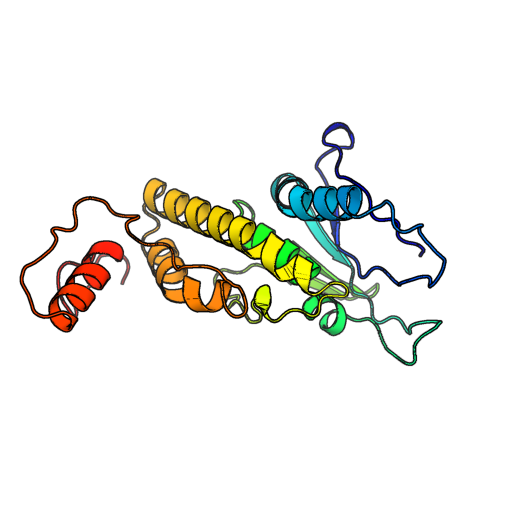9.773 1.00 73.88 190 ALA A N 1
ATOM 1495 C CA . ALA A 1 190 ? -29.267 0.092 9.147 1.00 73.88 190 ALA A CA 1
ATOM 1496 C C . ALA A 1 190 ? -28.241 1.247 9.174 1.00 73.88 190 ALA A C 1
ATOM 1498 O O . ALA A 1 190 ? -27.041 1.007 9.290 1.00 73.88 190 ALA A O 1
ATOM 1499 N N . HIS A 1 191 ? -28.706 2.500 9.107 1.00 73.69 191 HIS A N 1
ATOM 1500 C CA . HIS A 1 191 ? -27.847 3.685 9.131 1.00 73.69 191 HIS A CA 1
ATOM 1501 C C . HIS A 1 1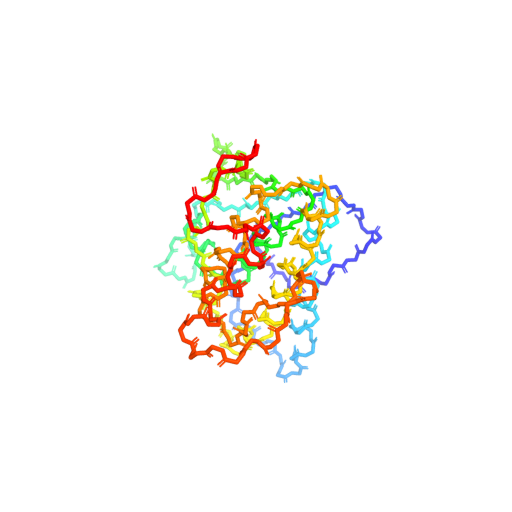91 ? -27.274 3.979 10.523 1.00 73.69 191 HIS A C 1
ATOM 1503 O O . HIS A 1 191 ? -26.084 4.269 10.638 1.00 73.69 191 HIS A O 1
ATOM 1509 N N . GLY A 1 192 ? -28.088 3.878 11.581 1.00 78.31 192 GLY A N 1
ATOM 1510 C CA . GLY A 1 192 ? -27.613 4.062 12.954 1.00 78.31 192 GLY A CA 1
ATOM 1511 C C . GLY A 1 192 ? -26.604 2.986 13.355 1.00 78.31 192 GLY A C 1
ATOM 1512 O O . GLY A 1 192 ? -25.540 3.307 13.879 1.00 78.31 192 GLY A O 1
ATOM 1513 N N . ALA A 1 193 ? -26.869 1.729 12.985 1.00 81.44 193 ALA A N 1
ATOM 1514 C CA . ALA A 1 193 ? -25.944 0.622 13.226 1.00 81.44 193 ALA A CA 1
ATOM 1515 C C . ALA A 1 193 ? -24.590 0.810 12.506 1.00 81.44 193 ALA A C 1
ATOM 1517 O O . ALA A 1 193 ? -23.540 0.492 13.066 1.00 81.44 193 ALA A O 1
ATOM 1518 N N . ALA A 1 194 ? -24.587 1.365 11.287 1.00 83.75 194 ALA A N 1
ATOM 1519 C CA . ALA A 1 194 ? -23.356 1.655 10.550 1.00 83.75 194 ALA A CA 1
ATOM 1520 C C . ALA A 1 194 ? -22.526 2.772 11.206 1.00 83.75 194 ALA A C 1
ATOM 1522 O O . ALA A 1 194 ? -21.305 2.647 11.301 1.00 83.75 194 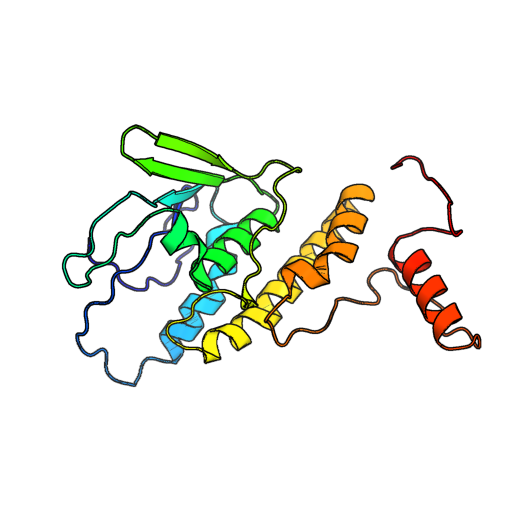ALA A O 1
ATOM 1523 N N . ALA A 1 195 ? -23.174 3.840 11.685 1.00 85.75 195 ALA A N 1
ATOM 1524 C CA . ALA A 1 195 ? -22.498 4.929 12.390 1.00 85.75 195 ALA A CA 1
ATOM 1525 C C . ALA A 1 195 ? -21.907 4.462 13.732 1.00 85.75 195 ALA A C 1
ATOM 1527 O O . ALA A 1 195 ? -20.754 4.761 14.036 1.00 85.75 195 ALA A O 1
ATOM 1528 N N . GLU A 1 196 ? -22.659 3.675 14.505 1.00 86.56 196 GLU A N 1
ATOM 1529 C CA . GLU A 1 196 ? -22.179 3.076 15.756 1.00 86.56 196 GLU A CA 1
ATOM 1530 C C . GLU A 1 196 ? -20.996 2.127 15.511 1.00 86.56 196 GLU A C 1
ATOM 1532 O O . GLU A 1 196 ? -19.990 2.200 16.217 1.00 86.56 196 GLU A O 1
ATOM 1537 N N . SER A 1 197 ? -21.070 1.284 14.473 1.00 86.94 197 SER A N 1
ATOM 1538 C CA . SER A 1 197 ? -19.978 0.375 14.099 1.00 86.94 197 SER A CA 1
ATOM 1539 C C . SER A 1 197 ? -18.733 1.151 13.675 1.00 86.94 197 SER A C 1
ATOM 1541 O O . SER A 1 197 ? -17.628 0.830 14.111 1.00 86.94 197 SER A O 1
ATOM 1543 N N . PHE A 1 198 ? -18.902 2.217 12.888 1.00 89.25 198 PHE A N 1
ATOM 1544 C CA . PHE A 1 198 ? -17.809 3.101 12.495 1.00 89.25 198 PHE A CA 1
ATOM 1545 C C . PHE A 1 198 ? -17.104 3.706 13.713 1.00 89.25 198 PHE A C 1
ATOM 1547 O O . PHE A 1 198 ? -15.876 3.628 13.805 1.00 89.25 198 PHE A O 1
ATOM 1554 N N . LEU A 1 199 ? -17.861 4.279 14.654 1.00 89.81 199 LEU A N 1
ATOM 1555 C CA . LEU A 1 199 ? -17.302 4.859 15.876 1.00 89.81 199 LEU A CA 1
ATOM 1556 C C . LEU A 1 199 ? -16.578 3.790 16.701 1.00 89.81 199 LEU A C 1
ATOM 1558 O O . LEU A 1 199 ? -15.416 3.979 17.060 1.00 89.81 199 LEU A O 1
ATOM 1562 N N . HIS A 1 200 ? -17.205 2.629 16.897 1.00 89.81 200 HIS A N 1
ATOM 1563 C CA . HIS A 1 200 ? -16.622 1.516 17.639 1.00 89.81 200 HIS A CA 1
ATOM 1564 C C . HIS A 1 200 ? -15.308 1.022 17.023 1.00 89.81 200 HIS A C 1
ATOM 1566 O O . HIS A 1 200 ? -14.299 0.900 17.719 1.00 89.81 200 HIS A O 1
ATOM 1572 N N . GLN A 1 201 ? -15.279 0.777 15.709 1.00 91.19 201 GLN A N 1
ATOM 1573 C CA . GLN A 1 201 ? -14.070 0.319 15.020 1.00 91.19 201 GLN A CA 1
ATOM 1574 C C . GLN A 1 201 ? -12.961 1.379 15.021 1.00 91.19 201 GLN A C 1
ATOM 1576 O O . GLN A 1 201 ? -11.790 1.009 14.982 1.00 91.19 201 GLN A O 1
ATOM 1581 N N . ASN A 1 202 ? -13.302 2.669 15.125 1.00 91.56 202 ASN A N 1
ATOM 1582 C CA . ASN A 1 202 ? -12.353 3.775 15.297 1.00 91.56 202 ASN A CA 1
ATOM 1583 C C . ASN A 1 202 ? -11.993 4.069 16.769 1.00 91.56 202 ASN A C 1
ATOM 1585 O O . ASN A 1 202 ? -11.195 4.976 17.024 1.00 91.56 202 ASN A O 1
ATOM 1589 N N . MET A 1 203 ? -12.532 3.307 17.731 1.00 88.19 203 MET A N 1
ATOM 1590 C CA . MET A 1 203 ? -12.393 3.543 19.177 1.00 88.19 203 MET A CA 1
ATOM 1591 C C . MET A 1 203 ? -12.829 4.956 19.587 1.00 88.19 203 MET A C 1
ATOM 1593 O O . MET A 1 203 ? -12.161 5.629 20.370 1.00 88.19 203 MET A O 1
ATOM 1597 N N . LEU A 1 204 ? -13.940 5.415 19.017 1.00 88.50 204 LEU A N 1
ATOM 1598 C CA . LEU A 1 204 ? -14.615 6.658 19.363 1.00 88.50 204 LEU A CA 1
ATOM 1599 C C . LEU A 1 204 ? -15.936 6.326 20.058 1.00 88.50 204 LEU A C 1
ATOM 1601 O O . LEU A 1 204 ? -16.601 5.349 19.719 1.00 88.50 204 LEU A O 1
ATOM 1605 N N . THR A 1 205 ? -16.319 7.141 21.036 1.00 81.94 205 THR A N 1
ATOM 1606 C CA . THR A 1 205 ? -17.537 6.925 21.832 1.00 81.94 205 THR A CA 1
ATOM 1607 C C . THR A 1 205 ? -18.702 7.799 21.382 1.00 81.94 205 THR A C 1
ATOM 1609 O O . THR A 1 205 ? -19.853 7.414 21.566 1.00 81.94 205 THR A O 1
ATOM 1612 N N . THR A 1 206 ? -18.431 8.961 20.785 1.00 83.19 206 THR A N 1
ATOM 1613 C CA . THR A 1 206 ? -19.454 9.925 20.364 1.00 83.19 206 THR A CA 1
ATOM 1614 C C . THR A 1 206 ? -19.087 10.599 19.047 1.00 83.19 206 THR A C 1
ATOM 1616 O O . THR A 1 206 ? -17.914 10.748 18.695 1.00 83.19 206 THR A O 1
ATOM 1619 N N . VAL A 1 207 ? -20.108 11.048 18.314 1.00 77.62 207 VAL A N 1
ATOM 1620 C CA . VAL A 1 207 ? -19.926 11.913 17.144 1.00 77.62 207 VAL A CA 1
ATOM 1621 C C . VAL A 1 207 ? -19.377 13.260 17.626 1.00 77.62 207 VAL A C 1
ATOM 1623 O O . VAL A 1 207 ? -20.039 13.955 18.393 1.00 77.62 207 VAL A O 1
ATOM 1626 N N . GLY A 1 208 ? -18.156 13.608 17.209 1.00 76.50 208 GLY A N 1
ATOM 1627 C CA . GLY A 1 208 ? -17.451 14.821 17.648 1.00 76.50 208 GLY A CA 1
ATOM 1628 C C . GLY A 1 208 ? -16.625 14.660 18.930 1.00 76.50 208 GLY A C 1
ATOM 1629 O O . GLY A 1 208 ? -16.055 15.639 19.405 1.00 76.50 208 GLY A O 1
ATOM 1630 N N . GLY A 1 209 ? -16.546 13.448 19.490 1.00 74.06 209 GLY A N 1
ATOM 1631 C CA . GLY A 1 209 ? -15.617 13.147 20.573 1.00 74.06 209 GLY A CA 1
ATOM 1632 C C . GLY A 1 209 ? -14.169 13.265 20.100 1.00 74.06 209 GLY A C 1
ATOM 1633 O O . GLY A 1 209 ? -13.799 12.686 19.081 1.00 74.06 209 GLY A O 1
ATOM 1634 N N . VAL A 1 210 ? -13.366 14.004 20.858 1.00 76.88 210 VAL A N 1
ATOM 1635 C CA . VAL A 1 210 ? -11.920 14.150 20.664 1.00 76.88 210 VAL A CA 1
ATOM 1636 C C . VAL A 1 210 ? -11.225 13.340 21.751 1.00 76.88 210 VAL A C 1
ATOM 1638 O O . VAL A 1 210 ? -11.644 13.371 22.910 1.00 76.88 210 VAL A O 1
ATOM 1641 N N . ASP A 1 211 ? -10.176 12.608 21.395 1.00 79.06 211 ASP A N 1
ATOM 1642 C CA . ASP A 1 211 ? -9.303 11.957 22.365 1.00 79.06 211 ASP A CA 1
ATOM 1643 C C . ASP A 1 211 ? -7.911 12.596 22.367 1.00 79.06 211 ASP A C 1
ATOM 1645 O O . ASP A 1 211 ? -7.638 13.564 21.660 1.00 79.06 211 ASP A O 1
ATOM 1649 N N . ASN A 1 212 ? -6.998 12.057 23.174 1.00 76.12 212 ASN A N 1
ATOM 1650 C CA . ASN A 1 212 ? -5.630 12.575 23.272 1.00 76.12 212 ASN A CA 1
ATOM 1651 C C . ASN A 1 212 ? -4.834 12.475 21.954 1.00 76.12 212 ASN A C 1
ATOM 1653 O O . ASN A 1 212 ? -3.703 12.952 21.895 1.00 76.12 212 ASN A O 1
ATOM 1657 N N . ALA A 1 213 ? -5.387 11.823 20.928 1.00 69.50 213 ALA A N 1
ATOM 1658 C CA . ALA A 1 213 ? -4.801 11.683 19.606 1.00 69.50 213 ALA A CA 1
ATOM 1659 C C . ALA A 1 213 ? -5.274 12.766 18.610 1.00 69.50 213 ALA A C 1
ATOM 1661 O O . ALA A 1 213 ? -4.704 12.828 17.518 1.00 69.50 213 ALA A O 1
ATOM 1662 N N . GLY A 1 214 ? -6.218 13.634 19.011 1.00 57.75 214 GLY A N 1
ATOM 1663 C CA . GLY A 1 214 ? -6.771 14.723 18.194 1.00 57.75 214 GLY A CA 1
ATOM 1664 C C . GLY A 1 214 ? -8.024 14.331 17.424 1.00 57.75 214 GLY A C 1
ATOM 1665 O O . GLY A 1 214 ? -7.999 13.290 16.730 1.00 57.75 214 GLY A O 1
#

pLDDT: mean 80.18, std 15.22, range [33.88, 94.88]

Sequence (214 aa):
VRGDLVIFDIDKGNALFVSHQWMHDARTMDDSDGTQQDRCISSIPAYVETCRFFVALCPAIDSPTEDKVFSARTWSCRGWCRMERAVRELSLHDTWILVQSSASMELVGTALSFPTDSVGEGEFTVAADRDKLAPILQQLLRRKLRLCLQKRELPAYRRLLNLQTVHLRGLAAEHIKDLVPGFPASAVNAHGAAAESFLHQNMLTTVGGVDNAG